Protein AF-A0A7J8KGV5-F1 (afdb_monomer)

Organism: Rousettus aegyptiacus (NCBI:txid9407)

Radius of gyration: 23.38 Å; Cα contacts (8 Å, |Δi|>4): 287; chains: 1; bounding box: 59×33×92 Å

pLDDT: mean 85.12, std 14.59, range [33.28, 97.75]

Secondary structure (DSSP, 8-state):
-HHHHHHHHHHHHH-PPPHHHHHH-GGGHHHHHHHHHHHHHHHHT-HHHHHHHHHHHHHHTT--TTTHHHHHHHHHHHHHHHHHHHHHHHHHH-HHHHHHHHHHHHHHHHHHHHHHHHTTTT-TTHHHHHHHHHHHHHHHHHHTTTTHHHHHHHHHS-HHHHHHHHHHHHHHHHHHHHHHHHHHHHHHHHHGGGHHHHHHHHHHHHHHHHHHTPPP-TT--HHHHHHHHHHHHTPPP----SGGGS-S-S-SS--

Solvent-accessible surface area (backbone atoms only — not comparable to full-atom values): 13389 Å² total; per-residue (Å²): 110,70,66,62,50,51,50,52,52,52,40,67,72,60,39,82,39,49,56,72,54,50,77,68,35,59,71,41,39,68,61,52,53,48,40,45,48,40,28,26,39,42,32,51,39,34,58,65,58,47,61,70,40,4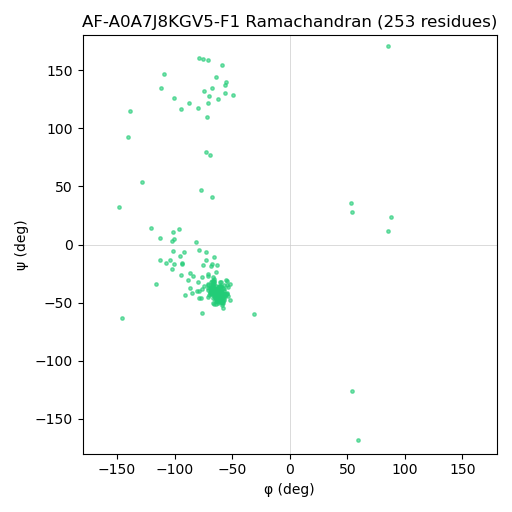5,54,58,51,35,40,73,38,70,41,52,79,86,49,30,62,58,52,53,50,50,51,51,49,49,40,52,54,41,36,59,50,24,65,60,46,40,76,72,65,19,55,44,56,30,34,41,51,9,26,48,37,31,22,53,22,26,54,51,29,24,54,26,53,68,39,35,94,81,34,91,64,25,29,60,52,34,53,52,22,53,51,45,24,45,49,15,33,35,48,9,40,61,61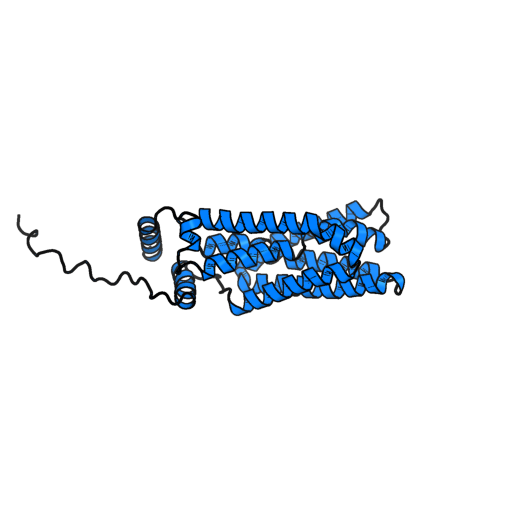,42,47,64,52,48,47,64,63,72,37,57,79,38,38,29,65,34,51,48,52,52,28,49,50,38,28,52,52,30,39,51,48,46,68,66,47,45,64,59,43,35,73,74,47,47,46,58,42,36,50,60,22,21,51,38,20,46,53,42,31,54,47,43,71,76,70,51,69,75,59,62,99,56,53,59,68,59,51,48,50,55,44,21,61,74,47,72,43,81,78,85,65,88,65,86,72,84,78,75,80,68,78,96,80,85,86,83,133

Sequence (255 aa):
MEEIRQEDEAEKAAGFISVVKLFQMRSLRWQLISVIILMGGQQLSGVNAIYYYADQIYVSAGVNTHDVQYVTVGTGAINVVVTFLAVFVVELLGRRLLILLGFSICFTACCVLTAALALQDSVSWMPYLSIACVISYVIGHALGPSPIPALFITEVFLQSSRSSAFMVGGSVHWLSNFTVGLVFPFIQVGLGPYSFIIFAVICLLTTIYTFLIVPETKAKTFMEINHIFARMNKVSEVHPEKEELTDFPPSALEQ

Foldseek 3Di:
DVLVVVLVVVPVVLAAQALVNCCVDLLCPLVLVLLLLLLLLLQQLCLVVLLVCQLVLLVLLVNPNVCSVVLSVVLVVLLVVLLVVLVVVCLVPFQLVLLLQLLVQSLVLLVLLLVLQVCSVPDNNSSVSNSVSSSSNSSSSSNHSPPRSLVSLVLADRPSCSVSSCVSSVVSNVVSNVCCVVCLVVLCVVPPSCSSVSSSVSSVVSSVCSVPRPDTRHPDHNVRSSVVSCVVSVHPDPDPPPPPPPPDDPPDPDD

InterPro domains:
  IPR003663 Sugar/inositol transporter [PR00171] (42-52)
  IPR003663 Sugar/inositol transporter [PR00171] (131-152)
  IPR003663 Sugar/inositol transporter [PR00171] (154-166)
  IPR005828 Major facilitator, sugar transporter-like [PF00083] (2-229)
  IPR005829 Sugar transporter, conserved site [PS00216] (86-102)
  IPR020846 Major facilitator superfamily domain [PS50850] (1-218)
  IPR036259 MFS transporter superfamily [G3DSA:1.20.1250.20] (1-235)
  IPR036259 MFS transporter superfamily [SSF103473] (8-226)
  IPR045263 Glucose transporter GLUT [PTHR23503] (1-243)

Mean predicted aligned error: 8.0 Å

Nearest PDB structures (foldseek):
  4ybq-assembly2_B  TM=9.705E-01  e=4.370E-21  Rattus norvegicus
  4ybq-assembly1_A  TM=9.682E-01  e=4.563E-21  Rattus norvegicus
  7spt-assembly1_A  TM=9.679E-01  e=1.267E-12  Homo sapiens
  8y66-assembly1_A  TM=9.109E-01  e=3.467E-13  Homo sapiens
  4zw9-assembly1_A  TM=9.660E-01  e=2.879E-12  Homo sapiens

Structure (mmCIF, N/CA/C/O backbone):
data_AF-A0A7J8KGV5-F1
#
_entry.id   AF-A0A7J8KGV5-F1
#
loop_
_atom_site.group_PDB
_atom_site.id
_atom_site.type_symbol
_atom_site.label_atom_id
_atom_site.label_alt_id
_atom_site.label_comp_id
_atom_site.label_asym_id
_atom_site.label_entity_id
_atom_site.label_seq_id
_atom_site.pdbx_PDB_ins_code
_atom_site.Cartn_x
_atom_site.Cartn_y
_atom_site.Cartn_z
_atom_site.occupancy
_atom_site.B_iso_or_equiv
_atom_site.auth_seq_id
_atom_site.auth_comp_id
_atom_site.auth_asym_id
_atom_site.auth_atom_id
_atom_site.pdbx_PDB_model_num
ATOM 1 N N . MET A 1 1 ? -6.862 10.071 33.121 1.00 64.62 1 MET A N 1
ATOM 2 C CA . MET A 1 1 ? -7.245 9.219 34.271 1.00 64.62 1 MET A CA 1
ATOM 3 C C . MET A 1 1 ? -8.627 8.628 34.053 1.00 64.62 1 MET A C 1
ATOM 5 O O . MET A 1 1 ? -8.712 7.414 34.016 1.00 64.62 1 MET A O 1
ATOM 9 N N . GLU A 1 2 ? -9.668 9.435 33.816 1.00 78.06 2 GLU A N 1
ATOM 10 C CA . GLU A 1 2 ? -11.025 8.902 33.592 1.00 78.06 2 GLU A CA 1
ATOM 11 C C . GLU A 1 2 ? -11.165 8.071 32.304 1.00 78.06 2 GLU A C 1
ATOM 13 O O . GLU A 1 2 ? -11.731 6.988 32.340 1.00 78.06 2 GLU A O 1
ATOM 18 N N . GLU A 1 3 ? -10.564 8.500 31.190 1.00 71.81 3 GLU A N 1
ATOM 19 C CA . GLU A 1 3 ? -10.604 7.737 29.927 1.00 71.81 3 GLU A CA 1
ATOM 20 C C . GLU A 1 3 ? -9.893 6.380 30.018 1.00 71.81 3 GLU A C 1
ATOM 22 O O . GLU A 1 3 ? -10.406 5.379 29.536 1.00 71.81 3 GLU A O 1
ATOM 27 N N . ILE A 1 4 ? -8.740 6.331 30.696 1.00 77.19 4 ILE A N 1
ATOM 28 C CA . ILE A 1 4 ? -7.989 5.086 30.931 1.00 77.19 4 ILE A CA 1
ATOM 29 C C . ILE A 1 4 ? -8.830 4.112 31.768 1.00 77.19 4 ILE A C 1
ATOM 31 O O . ILE A 1 4 ? -8.800 2.908 31.539 1.00 77.19 4 ILE A O 1
ATOM 35 N N . ARG A 1 5 ? -9.608 4.634 32.725 1.00 78.19 5 ARG A N 1
ATOM 36 C CA . ARG A 1 5 ? -10.521 3.837 33.550 1.00 78.19 5 ARG A CA 1
ATOM 37 C C . ARG A 1 5 ? -11.684 3.278 32.727 1.00 78.19 5 ARG A C 1
ATOM 39 O O . ARG A 1 5 ? -12.002 2.106 32.869 1.00 78.19 5 ARG A O 1
ATOM 46 N N . GLN A 1 6 ? -12.264 4.084 31.837 1.00 77.69 6 GLN A N 1
ATOM 47 C CA . GLN A 1 6 ? -13.330 3.644 30.930 1.00 77.69 6 GLN A CA 1
ATOM 48 C C . GLN A 1 6 ? -12.852 2.584 29.929 1.00 77.69 6 GLN A C 1
ATOM 50 O O . GLN A 1 6 ? -13.581 1.634 29.651 1.00 77.69 6 GLN A 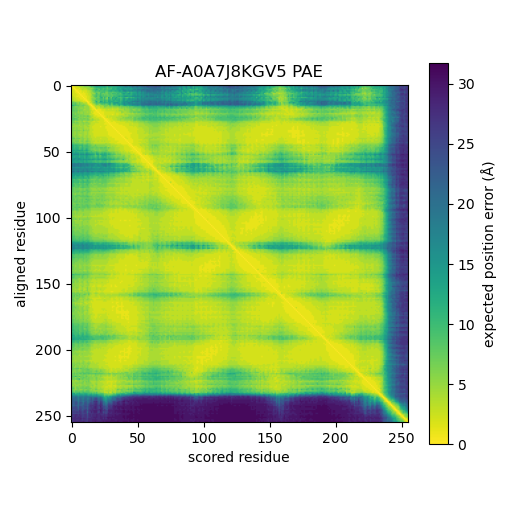O 1
ATOM 55 N N . GLU A 1 7 ? -11.632 2.718 29.401 1.00 74.06 7 GLU A N 1
ATOM 56 C CA . GLU A 1 7 ? -11.034 1.706 28.523 1.00 74.06 7 GLU A CA 1
ATOM 57 C C . GLU A 1 7 ? -10.801 0.386 29.275 1.00 74.06 7 GLU A C 1
ATOM 59 O O . GLU A 1 7 ? -11.209 -0.665 28.788 1.00 74.06 7 GLU A O 1
ATOM 64 N N . ASP A 1 8 ? -10.253 0.435 30.494 1.00 77.88 8 ASP A N 1
ATOM 65 C CA . ASP A 1 8 ? -10.056 -0.747 31.350 1.00 77.88 8 ASP A CA 1
ATOM 66 C C . ASP A 1 8 ? -11.389 -1.430 31.722 1.00 77.88 8 ASP A C 1
ATOM 68 O O . ASP A 1 8 ? -11.503 -2.657 31.680 1.00 77.88 8 ASP A O 1
ATOM 72 N N . GLU A 1 9 ? -12.437 -0.657 32.023 1.00 78.31 9 GLU A N 1
ATOM 73 C CA . GLU A 1 9 ? -13.789 -1.181 32.258 1.00 78.31 9 GLU A CA 1
ATOM 74 C C . GLU A 1 9 ? -14.367 -1.855 31.000 1.00 78.31 9 GLU A C 1
ATOM 76 O O . GLU A 1 9 ? -14.898 -2.968 31.082 1.00 78.31 9 GLU A O 1
ATOM 81 N N . ALA A 1 10 ? -14.207 -1.239 29.823 1.00 72.12 10 ALA A N 1
ATOM 82 C CA . ALA A 1 10 ? -14.640 -1.814 28.549 1.00 72.12 10 ALA A CA 1
ATOM 83 C C . ALA A 1 10 ? -13.862 -3.093 28.188 1.00 72.12 10 ALA A C 1
ATOM 85 O O . ALA A 1 10 ? -14.447 -4.052 27.673 1.00 72.12 10 ALA A O 1
ATOM 86 N N . GLU A 1 11 ? -12.559 -3.148 28.476 1.00 76.00 11 GLU A N 1
ATOM 87 C CA . GLU A 1 11 ? -11.734 -4.341 28.269 1.00 76.00 11 GLU A CA 1
ATOM 88 C C . GLU A 1 11 ? -12.136 -5.487 29.197 1.00 76.00 11 GLU A C 1
ATOM 90 O O . GLU A 1 11 ? -12.320 -6.620 28.731 1.00 76.00 11 GLU A O 1
ATOM 95 N N . LYS A 1 12 ? -12.342 -5.193 30.485 1.00 74.69 12 LYS A N 1
ATOM 96 C CA . LYS A 1 12 ? -12.815 -6.170 31.476 1.00 74.69 12 LYS A CA 1
ATOM 97 C C . LYS A 1 12 ? -14.193 -6.721 31.121 1.00 74.69 12 LYS A C 1
ATOM 99 O O . LYS A 1 12 ? -14.402 -7.927 31.235 1.00 74.69 12 LYS A O 1
ATOM 104 N N . ALA A 1 13 ? -15.103 -5.871 30.645 1.00 72.50 13 ALA A N 1
ATOM 105 C CA . ALA A 1 13 ? -16.436 -6.287 30.213 1.00 72.50 13 ALA A CA 1
ATOM 106 C C . ALA A 1 13 ? -16.409 -7.140 28.930 1.00 72.50 13 ALA A C 1
ATOM 108 O O . ALA A 1 13 ? -17.197 -8.077 28.784 1.00 72.50 13 ALA A O 1
ATOM 109 N N . ALA A 1 14 ? -15.508 -6.838 27.990 1.00 69.81 14 ALA A N 1
ATOM 110 C CA . ALA A 1 14 ? -15.429 -7.539 26.710 1.00 69.81 14 ALA A CA 1
ATOM 111 C C . ALA A 1 14 ? -14.813 -8.948 26.815 1.00 69.81 14 ALA A C 1
ATOM 113 O O . ALA A 1 14 ? -15.230 -9.853 26.078 1.00 69.81 14 ALA A O 1
ATOM 114 N N . GLY A 1 15 ? -13.825 -9.135 27.703 1.00 73.62 15 GLY A N 1
ATOM 115 C CA . GLY A 1 15 ? -13.029 -10.366 27.787 1.00 73.62 15 GLY A CA 1
ATOM 116 C C . GLY A 1 15 ? -12.279 -10.677 26.481 1.00 73.62 15 GLY A C 1
ATOM 117 O O . GLY A 1 15 ? -12.207 -9.849 25.581 1.00 73.62 15 GLY A O 1
ATOM 118 N N . PHE A 1 16 ? -11.707 -11.876 26.327 1.00 78.19 16 PHE A N 1
ATOM 119 C CA . PHE A 1 16 ? -11.059 -12.253 25.061 1.00 78.19 16 PHE A CA 1
ATOM 120 C C . PHE A 1 16 ? -12.104 -12.490 23.956 1.00 78.19 16 PHE A C 1
ATOM 122 O O . PHE A 1 16 ? -12.977 -13.355 24.081 1.00 78.19 16 PHE A O 1
ATOM 129 N N . ILE A 1 17 ? -12.011 -11.749 22.849 1.00 83.44 17 ILE A N 1
ATOM 130 C CA . ILE A 1 17 ? -12.918 -11.892 21.703 1.00 83.44 17 ILE A CA 1
ATOM 131 C C . ILE A 1 17 ? -12.277 -12.829 20.680 1.00 83.44 17 ILE A C 1
ATOM 133 O O . ILE A 1 17 ? -11.244 -12.509 20.100 1.00 83.44 17 ILE A O 1
ATOM 137 N N . SER A 1 18 ? -12.908 -13.976 20.417 1.00 88.12 18 SER A N 1
ATOM 138 C CA . SER A 1 18 ? -12.465 -14.917 19.379 1.00 88.12 18 SER A CA 1
ATOM 139 C C . SER A 1 18 ? -12.700 -14.372 17.966 1.00 88.12 18 SER A C 1
ATOM 141 O O . SER A 1 18 ? -13.568 -13.528 17.748 1.00 88.12 18 SER A O 1
ATOM 143 N N . VAL A 1 19 ? -11.981 -14.898 16.968 1.00 88.75 19 VAL A N 1
ATOM 144 C CA . VAL A 1 19 ? -12.153 -14.471 15.566 1.00 88.75 19 VAL A CA 1
ATOM 145 C C . VAL A 1 19 ? -13.569 -14.697 15.050 1.00 88.75 19 VAL A C 1
ATOM 147 O O . VAL A 1 19 ? -14.122 -13.817 14.400 1.00 88.75 19 VAL A O 1
ATOM 150 N N . VAL A 1 20 ? -14.207 -15.821 15.384 1.00 88.31 20 VAL A N 1
ATOM 151 C CA . VAL A 1 20 ? -15.600 -16.071 14.973 1.00 88.31 20 VAL A CA 1
ATOM 152 C C . VAL A 1 20 ? -16.533 -15.007 15.554 1.00 88.31 20 VAL A C 1
ATOM 154 O O . VAL A 1 20 ? -17.363 -14.453 14.834 1.00 88.31 20 VAL A O 1
ATOM 157 N N . LYS A 1 21 ? -16.350 -14.659 16.833 1.00 86.94 21 LYS A N 1
ATOM 158 C CA . LYS A 1 21 ? -17.125 -13.604 17.494 1.00 86.94 21 LYS A CA 1
ATOM 159 C C . LYS A 1 21 ? -16.852 -12.234 16.862 1.00 86.94 21 LYS A C 1
ATOM 161 O O . LYS A 1 21 ? -17.791 -11.468 16.667 1.00 86.94 21 LYS A O 1
ATOM 166 N N . LEU A 1 22 ? -15.611 -11.962 16.453 1.00 88.25 22 LEU A N 1
ATOM 167 C CA . LEU A 1 22 ? -15.225 -10.729 15.759 1.00 88.25 22 LEU A CA 1
ATOM 168 C C . LEU A 1 22 ? -16.024 -10.517 14.462 1.00 88.25 22 LEU A C 1
ATOM 170 O O . LEU A 1 22 ? -16.506 -9.415 14.217 1.00 88.25 22 LEU A O 1
ATOM 174 N N . PHE A 1 23 ? -16.230 -11.575 13.670 1.00 87.56 23 PHE A N 1
ATOM 175 C CA . PHE A 1 23 ? -17.057 -11.517 12.454 1.00 87.56 23 PHE A CA 1
ATOM 176 C C . PHE A 1 23 ? -18.562 -11.374 12.739 1.00 87.56 23 PHE A C 1
ATOM 178 O O . PHE A 1 23 ? -19.301 -10.863 11.896 1.00 87.56 23 PHE A O 1
ATOM 185 N N . GLN A 1 24 ? -19.034 -11.818 13.906 1.00 86.69 24 GLN A N 1
ATOM 186 C CA . GLN A 1 24 ? -20.447 -11.741 14.300 1.00 86.69 24 GLN A CA 1
ATOM 187 C C . GLN A 1 24 ? -20.825 -10.381 14.908 1.00 86.69 24 GLN A C 1
ATOM 189 O O . GLN A 1 24 ? -21.983 -9.962 14.826 1.00 86.69 24 GLN A O 1
ATOM 194 N N . MET A 1 25 ? -19.867 -9.673 15.509 1.00 85.06 25 MET A N 1
ATOM 195 C CA . MET A 1 25 ? -20.106 -8.394 16.174 1.00 85.06 25 MET A CA 1
ATOM 196 C C . MET A 1 25 ? -20.378 -7.273 15.167 1.00 85.06 25 MET A C 1
ATOM 198 O O . MET A 1 25 ? -19.478 -6.773 14.493 1.00 85.06 25 MET A O 1
ATOM 202 N N . ARG A 1 26 ? -21.631 -6.801 15.121 1.00 84.44 26 ARG A N 1
ATOM 203 C CA . ARG A 1 26 ? -22.017 -5.652 14.283 1.00 84.44 26 ARG A CA 1
ATOM 204 C C . ARG A 1 26 ? -21.261 -4.373 14.645 1.00 84.44 26 ARG A C 1
ATOM 206 O O . ARG A 1 26 ? -20.976 -3.595 13.748 1.00 84.44 26 ARG A O 1
ATOM 213 N N . SER A 1 27 ? -20.906 -4.179 15.916 1.00 83.38 27 SER A N 1
ATOM 214 C CA . SER A 1 27 ? -20.170 -3.002 16.401 1.00 83.38 27 SER A CA 1
ATOM 215 C C . SER A 1 27 ? -18.723 -2.913 15.909 1.00 83.38 27 SER A C 1
ATOM 217 O O . SER A 1 27 ? -18.149 -1.829 15.961 1.00 83.38 27 SER A O 1
ATOM 219 N N . LEU A 1 28 ? -18.142 -4.021 15.429 1.00 87.50 28 LEU A N 1
ATOM 220 C CA . LEU A 1 28 ? -16.760 -4.099 14.935 1.00 87.50 28 LEU A CA 1
ATOM 221 C C . LEU A 1 28 ? -16.683 -4.347 13.421 1.00 87.50 28 LEU A C 1
ATOM 223 O O . LEU A 1 28 ? -15.603 -4.566 12.868 1.00 87.50 28 LEU A O 1
ATOM 227 N N . ARG A 1 29 ? -17.827 -4.337 12.729 1.00 90.50 29 ARG A N 1
ATOM 228 C CA . ARG A 1 29 ? -17.920 -4.785 11.338 1.00 90.50 29 ARG A CA 1
ATOM 229 C C . ARG A 1 29 ? -17.154 -3.870 10.387 1.00 90.50 29 ARG A C 1
ATOM 231 O O . ARG A 1 29 ? -16.352 -4.363 9.598 1.00 90.50 29 ARG A O 1
ATOM 238 N N . TRP A 1 30 ? -17.372 -2.556 10.454 1.00 92.75 30 TRP A N 1
ATOM 239 C CA . TRP A 1 30 ? -16.645 -1.603 9.606 1.00 92.75 30 TRP A CA 1
ATOM 240 C C . TRP A 1 30 ? -15.147 -1.535 9.921 1.00 92.75 30 TRP A C 1
ATOM 242 O O . TRP A 1 30 ? -14.343 -1.367 9.001 1.00 92.75 30 TRP A O 1
ATOM 252 N N . GLN A 1 31 ? -14.761 -1.736 11.182 1.00 93.81 31 GLN A N 1
ATOM 253 C CA . GLN A 1 31 ? -13.366 -1.851 11.600 1.00 93.81 31 GLN A CA 1
ATOM 254 C C . GLN A 1 31 ? -12.710 -3.063 10.929 1.00 93.81 31 GLN A C 1
ATOM 256 O O . GLN A 1 31 ? -11.674 -2.935 10.276 1.00 93.81 31 GLN A O 1
ATOM 261 N N . LEU A 1 32 ? -13.355 -4.230 11.019 1.00 94.19 32 LEU A N 1
ATOM 262 C CA . LEU A 1 32 ? -12.850 -5.479 10.453 1.00 94.19 32 LEU A CA 1
ATOM 263 C C . LEU A 1 32 ? -12.761 -5.428 8.924 1.00 94.19 32 LEU A C 1
ATOM 265 O O . LEU A 1 32 ? -11.740 -5.812 8.358 1.00 94.19 32 LEU A O 1
ATOM 269 N N . ILE A 1 33 ? -13.795 -4.911 8.253 1.00 95.50 33 ILE A N 1
ATOM 270 C CA . ILE A 1 33 ? -13.795 -4.734 6.791 1.00 95.50 33 ILE A CA 1
ATOM 271 C C . ILE A 1 33 ? -12.646 -3.810 6.367 1.00 95.50 33 ILE A C 1
ATOM 273 O O . ILE A 1 33 ? -11.940 -4.114 5.406 1.00 95.50 33 ILE A O 1
ATOM 277 N N . SER A 1 34 ? -12.409 -2.725 7.110 1.00 95.75 34 SER A N 1
ATOM 278 C CA . SER A 1 34 ? -11.308 -1.801 6.819 1.00 95.75 34 SER A CA 1
ATOM 279 C C . SER A 1 34 ? -9.945 -2.470 6.963 1.00 95.75 34 SER A C 1
ATOM 281 O O . SER A 1 34 ? -9.102 -2.295 6.090 1.00 95.75 34 SER A O 1
ATOM 283 N N . VAL A 1 35 ? -9.738 -3.299 7.991 1.00 95.75 35 VAL A N 1
ATOM 284 C CA . VAL A 1 35 ? -8.496 -4.078 8.138 1.00 95.75 35 VAL A CA 1
ATOM 285 C C . VAL A 1 35 ? -8.290 -5.033 6.968 1.00 95.75 35 VAL A C 1
ATOM 287 O O . VAL A 1 35 ? -7.195 -5.077 6.413 1.00 95.75 35 VAL A O 1
ATOM 290 N N . ILE A 1 36 ? -9.331 -5.766 6.564 1.00 96.75 36 ILE A N 1
ATOM 291 C CA . ILE A 1 36 ? -9.256 -6.706 5.438 1.00 96.75 36 ILE A CA 1
ATOM 292 C C . ILE A 1 36 ? -8.876 -5.966 4.150 1.00 96.75 36 ILE A C 1
ATOM 294 O O . ILE A 1 36 ? -7.982 -6.405 3.430 1.00 96.75 36 ILE A O 1
ATOM 298 N N . ILE A 1 37 ? -9.513 -4.827 3.869 1.00 97.00 37 ILE A N 1
ATOM 299 C CA . ILE A 1 37 ? -9.261 -4.062 2.642 1.00 97.00 37 ILE A CA 1
ATOM 300 C C . ILE A 1 37 ? -7.886 -3.393 2.662 1.00 97.00 37 ILE A C 1
ATOM 302 O O . ILE A 1 37 ? -7.214 -3.389 1.634 1.00 97.00 37 ILE A O 1
ATOM 306 N N . LEU A 1 38 ? -7.439 -2.858 3.801 1.00 96.75 38 LEU A N 1
ATOM 307 C CA . LEU A 1 38 ? -6.123 -2.224 3.906 1.00 96.75 38 LEU A CA 1
ATOM 308 C C . LEU A 1 38 ? -4.985 -3.253 3.836 1.00 96.75 38 LEU A C 1
ATOM 310 O O . LEU A 1 38 ? -4.045 -3.051 3.072 1.00 96.75 38 LEU A O 1
ATOM 314 N N . MET A 1 39 ? -5.087 -4.375 4.558 1.00 96.75 39 MET A N 1
ATOM 315 C CA . MET A 1 39 ? -4.087 -5.456 4.512 1.00 96.75 39 MET A CA 1
ATOM 316 C C . MET A 1 39 ? -4.065 -6.164 3.155 1.00 96.75 39 MET A C 1
ATOM 318 O O . MET A 1 39 ? -2.996 -6.468 2.627 1.00 96.75 39 MET A O 1
ATOM 322 N N . GLY A 1 40 ? -5.242 -6.403 2.571 1.00 96.38 40 GLY A N 1
ATOM 323 C CA . GLY A 1 40 ? -5.363 -6.947 1.223 1.00 96.38 40 GLY A CA 1
ATOM 324 C C . GLY A 1 40 ? -4.796 -5.978 0.191 1.00 96.38 40 GLY A C 1
ATOM 325 O O . GLY A 1 40 ? -3.922 -6.355 -0.580 1.00 96.38 40 GLY A O 1
ATOM 326 N N . GLY A 1 41 ? -5.215 -4.711 0.220 1.00 95.62 41 GLY A N 1
ATOM 327 C CA . GLY A 1 41 ? -4.743 -3.664 -0.688 1.00 95.62 41 GLY A CA 1
ATOM 328 C C . GLY A 1 41 ? -3.235 -3.421 -0.609 1.00 95.62 41 GLY A C 1
ATOM 329 O O . GLY A 1 41 ? -2.608 -3.208 -1.640 1.00 95.62 41 GLY A O 1
ATOM 330 N N . GLN A 1 42 ? -2.630 -3.528 0.580 1.00 95.75 42 GLN A N 1
ATOM 331 C CA . GLN A 1 42 ? -1.176 -3.442 0.761 1.00 95.75 42 GLN A CA 1
ATOM 332 C C . GLN A 1 42 ? -0.416 -4.489 -0.067 1.00 95.75 42 GLN A C 1
ATOM 334 O O . GLN A 1 42 ? 0.643 -4.174 -0.611 1.00 95.75 42 GLN A O 1
ATOM 339 N N . GLN A 1 43 ? -0.915 -5.727 -0.120 1.00 95.06 43 GLN A N 1
ATOM 340 C CA . GLN A 1 43 ? -0.247 -6.844 -0.796 1.00 95.06 43 GLN A CA 1
ATOM 341 C C . GLN A 1 43 ? -0.681 -6.977 -2.257 1.00 95.06 43 GLN A C 1
ATOM 343 O O . GLN A 1 43 ? 0.155 -7.133 -3.146 1.00 95.06 43 GLN A O 1
ATOM 348 N N . LEU A 1 44 ? -1.982 -6.845 -2.519 1.00 94.75 44 LEU A N 1
ATOM 349 C CA . LEU A 1 44 ? -2.571 -6.897 -3.856 1.00 94.75 44 LEU A CA 1
ATOM 350 C C . LEU A 1 44 ? -2.168 -5.704 -4.735 1.00 94.75 44 LEU A C 1
ATOM 352 O O . LEU A 1 44 ? -2.307 -5.797 -5.951 1.00 94.75 44 LEU A O 1
ATOM 356 N N . SER A 1 45 ? -1.642 -4.613 -4.164 1.00 94.00 45 SER A N 1
ATOM 357 C CA . SER A 1 45 ? -1.007 -3.542 -4.946 1.00 94.00 45 SER A CA 1
ATOM 358 C C . SER A 1 45 ? 0.275 -3.987 -5.651 1.00 94.00 45 SER A C 1
ATOM 360 O O . SER A 1 45 ? 0.765 -3.273 -6.517 1.00 94.00 45 SER A O 1
ATOM 362 N N . GLY A 1 46 ? 0.809 -5.171 -5.334 1.00 90.19 46 GLY A N 1
ATOM 363 C CA . GLY A 1 46 ? 1.901 -5.767 -6.096 1.00 90.19 46 GLY A CA 1
ATOM 364 C C . GLY A 1 46 ? 3.292 -5.343 -5.642 1.00 90.19 46 GLY A C 1
ATOM 365 O O . GLY A 1 46 ? 4.235 -5.453 -6.419 1.00 90.19 46 GLY A O 1
ATOM 366 N N . VAL A 1 47 ? 3.457 -4.903 -4.389 1.00 90.25 47 VAL A N 1
ATOM 367 C CA . VAL A 1 47 ? 4.774 -4.512 -3.850 1.00 90.25 47 VAL A CA 1
ATOM 368 C C . VAL A 1 47 ? 5.831 -5.610 -4.023 1.00 90.25 47 VAL A C 1
ATOM 370 O O . VAL A 1 47 ? 6.921 -5.339 -4.517 1.00 90.25 47 VAL A O 1
ATOM 373 N N . ASN A 1 48 ? 5.489 -6.868 -3.731 1.00 86.25 48 ASN A N 1
ATOM 374 C CA . ASN A 1 48 ? 6.423 -7.987 -3.893 1.00 86.25 48 ASN A CA 1
ATOM 375 C C . ASN A 1 48 ? 6.677 -8.313 -5.368 1.00 86.25 48 ASN A C 1
ATOM 377 O O . ASN A 1 48 ? 7.810 -8.586 -5.748 1.00 86.25 48 ASN A O 1
ATOM 381 N N . ALA A 1 49 ? 5.647 -8.214 -6.212 1.00 85.50 49 ALA A N 1
ATOM 382 C CA . ALA A 1 49 ? 5.787 -8.397 -7.653 1.00 85.50 49 ALA A CA 1
ATOM 383 C C . ALA A 1 49 ? 6.733 -7.358 -8.270 1.00 85.50 49 ALA A C 1
ATOM 385 O O . ALA A 1 49 ? 7.565 -7.712 -9.101 1.00 85.50 49 ALA A O 1
ATOM 386 N N . ILE A 1 50 ? 6.665 -6.101 -7.822 1.00 86.44 50 ILE A N 1
ATOM 387 C CA . ILE A 1 50 ? 7.580 -5.042 -8.256 1.00 86.44 50 ILE A CA 1
ATOM 388 C C . ILE A 1 50 ? 9.014 -5.346 -7.833 1.00 86.44 50 ILE A C 1
ATOM 390 O O . ILE A 1 50 ? 9.904 -5.192 -8.659 1.00 86.44 50 ILE A O 1
ATOM 394 N N . TYR A 1 51 ? 9.257 -5.843 -6.616 1.00 83.00 51 TYR A N 1
ATOM 395 C CA . TYR A 1 51 ? 10.605 -6.269 -6.220 1.00 83.00 51 TYR A CA 1
ATOM 396 C C . TYR A 1 51 ? 11.127 -7.439 -7.059 1.00 83.00 51 TYR A C 1
ATOM 398 O O . TYR A 1 51 ? 12.287 -7.419 -7.458 1.00 83.00 51 TYR A O 1
ATOM 406 N N . TYR A 1 52 ? 10.281 -8.420 -7.388 1.00 76.56 52 TYR A N 1
ATOM 407 C CA . TYR A 1 52 ? 10.671 -9.525 -8.271 1.00 76.56 52 TYR A CA 1
ATOM 408 C C . TYR A 1 52 ? 10.974 -9.065 -9.702 1.00 76.56 52 TYR A C 1
ATOM 410 O O . TYR A 1 52 ? 11.803 -9.667 -10.381 1.00 76.56 52 TYR A O 1
ATOM 418 N N . TYR A 1 53 ? 10.315 -7.995 -10.155 1.00 76.19 53 TYR A N 1
ATOM 419 C CA . TYR A 1 53 ? 10.483 -7.447 -11.501 1.00 76.19 53 TYR A CA 1
ATOM 420 C C . TYR A 1 53 ? 11.507 -6.338 -11.609 1.00 76.19 53 TYR A C 1
ATOM 422 O O . TYR A 1 53 ? 11.935 -6.044 -12.722 1.00 76.19 53 TYR A O 1
ATOM 430 N N . ALA A 1 54 ? 11.909 -5.740 -10.491 1.00 81.12 54 ALA A N 1
ATOM 431 C CA . ALA A 1 54 ? 12.864 -4.647 -10.465 1.00 81.12 54 ALA A CA 1
ATOM 432 C C . ALA A 1 54 ? 14.129 -5.034 -11.239 1.00 81.12 54 ALA A C 1
ATOM 434 O O . ALA A 1 54 ? 14.510 -4.320 -12.159 1.00 81.12 54 ALA A O 1
ATOM 435 N N . ASP A 1 55 ? 14.675 -6.226 -10.982 1.00 81.94 55 ASP A N 1
ATOM 436 C CA . ASP A 1 55 ? 15.860 -6.732 -11.676 1.00 81.94 55 ASP A CA 1
ATOM 437 C C . ASP A 1 55 ? 15.656 -6.822 -13.198 1.00 81.94 55 ASP A C 1
ATOM 439 O O . ASP A 1 55 ? 16.485 -6.332 -13.965 1.00 81.94 55 ASP A O 1
ATOM 443 N N . GLN A 1 56 ? 14.534 -7.388 -13.661 1.00 78.31 56 GLN A N 1
ATOM 444 C CA . GLN A 1 56 ? 14.238 -7.494 -15.096 1.00 78.31 56 GLN A CA 1
ATOM 445 C C . GLN A 1 56 ? 14.031 -6.121 -15.745 1.00 78.31 56 GLN A C 1
ATOM 447 O O . GLN A 1 56 ? 14.487 -5.894 -16.868 1.00 78.31 56 GLN A O 1
ATOM 452 N N . ILE A 1 57 ? 13.369 -5.201 -15.041 1.00 78.06 57 ILE A N 1
ATOM 453 C CA . ILE A 1 57 ? 13.165 -3.821 -15.487 1.00 78.06 57 ILE A CA 1
ATOM 454 C C . ILE A 1 57 ? 14.515 -3.101 -15.572 1.00 78.06 57 ILE A C 1
ATOM 456 O O . ILE A 1 57 ? 14.760 -2.410 -16.556 1.00 78.06 57 ILE A O 1
ATOM 460 N N . TYR A 1 58 ? 15.418 -3.298 -14.607 1.00 82.75 58 TYR A N 1
ATOM 461 C CA . TYR A 1 58 ? 16.758 -2.708 -14.616 1.00 82.75 58 TYR A CA 1
ATOM 462 C C . TYR A 1 58 ? 17.614 -3.233 -15.772 1.00 82.75 58 TYR A C 1
ATOM 464 O O . TYR A 1 58 ? 18.203 -2.424 -16.489 1.00 82.75 58 TYR A O 1
ATOM 472 N N . VAL A 1 59 ? 17.627 -4.549 -16.021 1.00 81.69 59 VAL A N 1
ATOM 473 C CA . VAL A 1 59 ? 18.320 -5.123 -17.194 1.00 81.69 59 VAL A CA 1
ATOM 474 C C . VAL A 1 59 ? 17.761 -4.540 -18.488 1.00 81.69 59 VAL A C 1
ATOM 476 O O . VAL A 1 59 ? 18.510 -4.075 -19.345 1.00 81.69 59 VAL A O 1
ATOM 479 N N . SER A 1 60 ? 16.434 -4.528 -18.614 1.00 69.50 60 SER A N 1
ATOM 480 C CA . SER A 1 60 ? 15.749 -3.993 -19.795 1.00 69.50 60 SER A CA 1
ATOM 481 C C . SER A 1 60 ? 15.987 -2.494 -19.976 1.00 69.50 60 SER A C 1
ATOM 483 O O . SER A 1 60 ? 15.916 -1.978 -21.088 1.00 69.50 60 SER A O 1
ATOM 485 N N . ALA A 1 61 ? 16.319 -1.802 -18.886 1.00 67.50 61 ALA A N 1
ATOM 486 C CA . ALA A 1 61 ? 16.665 -0.399 -18.890 1.00 67.50 61 ALA A CA 1
ATOM 487 C C . ALA A 1 61 ? 18.128 -0.104 -19.290 1.00 67.50 61 ALA A C 1
ATOM 489 O O . ALA A 1 61 ? 18.548 1.054 -19.294 1.00 67.50 61 ALA A O 1
ATOM 490 N N . GLY A 1 62 ? 18.911 -1.130 -19.631 1.00 69.94 62 GLY A N 1
ATOM 491 C CA . GLY A 1 62 ? 20.315 -0.984 -20.018 1.00 69.94 62 GLY A CA 1
ATOM 492 C C . GLY A 1 62 ? 21.288 -0.967 -18.838 1.00 69.94 62 GLY A C 1
ATOM 493 O O . GLY A 1 62 ? 22.463 -0.655 -19.031 1.00 69.94 62 GLY A O 1
ATOM 494 N N . VAL A 1 63 ? 20.836 -1.311 -17.625 1.00 77.94 63 VAL A N 1
ATOM 495 C CA . VAL A 1 63 ? 21.751 -1.609 -16.516 1.00 77.94 63 VAL A CA 1
ATOM 496 C C . VAL A 1 63 ? 22.438 -2.937 -16.827 1.00 77.94 63 VAL A C 1
ATOM 498 O O . VAL A 1 63 ? 21.771 -3.935 -17.107 1.00 77.94 63 VAL A O 1
ATOM 501 N N . ASN A 1 64 ? 23.772 -2.964 -16.779 1.00 81.94 64 ASN A N 1
ATOM 502 C CA . ASN A 1 64 ? 24.518 -4.206 -16.969 1.00 81.94 64 ASN A CA 1
ATOM 503 C C . ASN A 1 64 ? 24.022 -5.258 -15.974 1.00 81.94 64 ASN A C 1
ATOM 505 O O . ASN A 1 64 ? 23.833 -4.954 -14.801 1.00 81.94 64 ASN A O 1
ATOM 509 N N . THR A 1 65 ? 23.883 -6.512 -16.397 1.00 82.31 65 THR A N 1
ATOM 510 C CA . THR A 1 65 ? 23.415 -7.612 -15.532 1.00 82.31 65 THR A CA 1
ATOM 511 C C . THR A 1 65 ? 24.246 -7.784 -14.259 1.00 82.31 65 THR A C 1
ATOM 513 O O . THR A 1 65 ? 23.704 -8.165 -13.226 1.00 82.31 65 THR A O 1
ATOM 516 N N . HIS A 1 66 ? 25.541 -7.458 -14.309 1.00 82.44 66 HIS A N 1
ATOM 517 C CA . HIS A 1 66 ? 26.423 -7.444 -13.141 1.00 82.44 66 HIS A CA 1
ATOM 518 C C . HIS A 1 66 ? 26.123 -6.281 -12.172 1.00 82.44 66 HIS A C 1
ATOM 520 O O . HIS A 1 66 ? 26.346 -6.403 -10.971 1.00 82.44 66 HIS A O 1
ATOM 526 N N . ASP A 1 67 ? 25.578 -5.171 -12.676 1.00 82.81 67 ASP A N 1
ATOM 527 C CA . ASP A 1 67 ? 25.326 -3.952 -11.904 1.00 82.81 67 ASP A CA 1
ATOM 528 C C . ASP A 1 67 ? 23.904 -3.881 -11.317 1.00 82.81 67 ASP A C 1
ATOM 530 O O . ASP A 1 67 ? 23.648 -3.117 -10.384 1.00 82.81 67 ASP A O 1
ATOM 534 N N . VAL A 1 68 ? 22.977 -4.704 -11.818 1.00 85.00 68 VAL A N 1
ATOM 535 C CA . VAL A 1 68 ? 21.564 -4.737 -11.393 1.00 85.00 68 VAL A CA 1
ATOM 536 C C . VAL A 1 68 ? 21.415 -4.937 -9.890 1.00 85.00 68 VAL A C 1
ATOM 538 O O . VAL A 1 68 ? 20.639 -4.229 -9.253 1.00 85.00 68 VAL A O 1
ATOM 541 N N . GLN A 1 69 ? 22.212 -5.831 -9.301 1.00 85.00 69 GLN A N 1
ATOM 542 C CA . GLN A 1 69 ? 22.170 -6.085 -7.861 1.00 85.00 69 GLN A CA 1
ATOM 543 C C . GLN A 1 69 ? 22.489 -4.821 -7.050 1.00 85.00 69 GLN A C 1
ATOM 545 O O . GLN A 1 69 ? 21.856 -4.583 -6.022 1.00 85.00 69 GLN A O 1
ATOM 550 N N . TYR A 1 70 ? 23.406 -3.966 -7.520 1.00 86.12 70 TYR A N 1
ATOM 551 C CA . TYR A 1 70 ? 23.718 -2.700 -6.849 1.00 86.12 70 TYR A CA 1
ATOM 552 C C . TYR A 1 70 ? 22.561 -1.698 -6.943 1.00 86.12 70 TYR A C 1
ATOM 554 O O . TYR A 1 70 ? 22.281 -1.001 -5.966 1.00 86.12 70 TYR A O 1
ATOM 562 N N . VAL A 1 71 ? 21.852 -1.645 -8.075 1.00 83.56 71 VAL A N 1
ATOM 563 C CA . VAL A 1 71 ? 20.664 -0.783 -8.242 1.00 83.56 71 VAL A CA 1
ATOM 564 C C . VAL A 1 71 ? 19.510 -1.258 -7.356 1.00 83.56 71 VAL A C 1
ATOM 566 O O . VAL A 1 71 ? 18.850 -0.445 -6.701 1.00 83.56 71 VAL A O 1
ATOM 569 N N . THR A 1 72 ? 19.307 -2.571 -7.258 1.00 85.75 72 THR A N 1
ATOM 570 C CA . THR A 1 72 ? 18.310 -3.176 -6.366 1.00 85.75 72 THR A CA 1
ATOM 571 C C . THR A 1 72 ? 18.636 -2.898 -4.899 1.00 85.75 72 THR A C 1
ATOM 573 O O . THR A 1 72 ? 17.756 -2.476 -4.144 1.00 85.75 72 THR A O 1
ATOM 576 N N . VAL A 1 73 ? 19.909 -3.009 -4.500 1.00 88.19 73 VAL A N 1
ATOM 577 C CA . VAL A 1 73 ? 20.374 -2.595 -3.162 1.00 88.19 73 VAL A CA 1
ATOM 578 C C . VAL A 1 73 ? 20.122 -1.103 -2.925 1.00 88.19 73 VAL A C 1
ATOM 580 O O . VAL A 1 73 ? 19.626 -0.735 -1.860 1.00 88.19 73 VAL A O 1
ATOM 583 N N . GLY A 1 74 ? 20.389 -0.243 -3.911 1.00 88.12 74 GLY A N 1
ATOM 584 C CA . GLY A 1 74 ? 20.099 1.192 -3.829 1.00 88.12 74 GLY A CA 1
ATOM 585 C C . GLY A 1 74 ? 18.611 1.486 -3.613 1.00 88.12 74 GLY A C 1
ATOM 586 O O . GLY A 1 74 ? 18.253 2.294 -2.757 1.00 88.12 74 GLY A O 1
ATOM 587 N N . THR A 1 75 ? 17.732 0.770 -4.312 1.00 87.00 75 THR A N 1
ATOM 588 C CA . THR A 1 75 ? 16.274 0.879 -4.130 1.00 87.00 75 THR A CA 1
ATOM 589 C C . THR A 1 75 ? 15.842 0.412 -2.738 1.00 87.00 75 THR A C 1
ATOM 591 O O . THR A 1 75 ? 15.002 1.051 -2.099 1.00 87.00 75 THR A O 1
ATOM 594 N N . GLY A 1 76 ? 16.468 -0.644 -2.213 1.00 88.94 76 GLY A N 1
ATOM 595 C CA . GLY A 1 76 ? 16.300 -1.070 -0.823 1.00 88.94 76 GLY A CA 1
ATOM 596 C C . GLY A 1 76 ? 16.761 -0.014 0.190 1.00 88.94 76 GLY A C 1
ATOM 597 O O . GLY A 1 76 ? 16.062 0.244 1.169 1.00 88.94 76 GLY A O 1
ATOM 598 N N . ALA A 1 77 ? 17.889 0.656 -0.060 1.00 92.06 77 ALA A N 1
ATOM 599 C CA . ALA A 1 77 ? 18.374 1.742 0.791 1.00 92.06 77 ALA A CA 1
ATOM 600 C C . ALA A 1 77 ? 17.398 2.932 0.811 1.00 92.06 77 ALA A C 1
ATOM 602 O O . ALA A 1 77 ? 17.100 3.460 1.884 1.00 92.06 77 ALA A O 1
ATOM 603 N N . ILE A 1 78 ? 16.835 3.304 -0.345 1.00 91.50 78 ILE A N 1
ATOM 604 C CA . ILE A 1 78 ? 15.780 4.326 -0.435 1.00 91.50 78 ILE A CA 1
ATOM 605 C C . ILE A 1 78 ? 14.565 3.907 0.395 1.00 91.50 78 ILE A C 1
ATOM 607 O O . ILE A 1 78 ? 14.062 4.713 1.175 1.00 91.50 78 ILE A O 1
ATOM 611 N N . ASN A 1 79 ? 14.128 2.649 0.290 1.00 92.25 79 ASN A N 1
ATOM 612 C CA . ASN A 1 79 ? 13.017 2.134 1.090 1.00 92.25 79 ASN A CA 1
ATOM 613 C C . ASN A 1 79 ? 13.267 2.299 2.599 1.00 92.25 79 ASN A C 1
ATOM 615 O O . ASN A 1 79 ? 12.386 2.768 3.318 1.00 92.25 79 ASN A O 1
ATOM 619 N N . VAL A 1 80 ? 14.473 1.977 3.081 1.00 92.81 80 VAL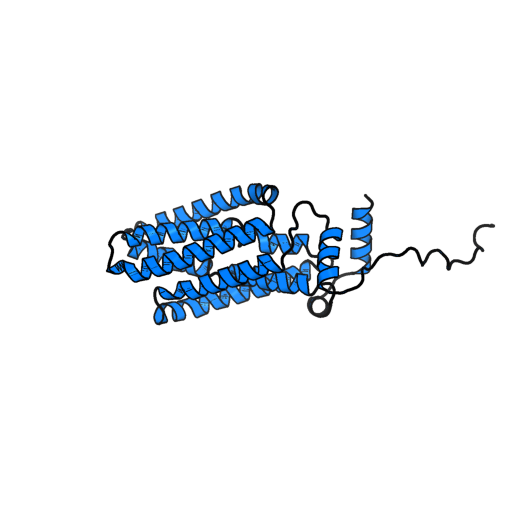 A N 1
ATOM 620 C CA . VAL A 1 80 ? 14.842 2.143 4.498 1.00 92.81 80 VAL A CA 1
ATOM 621 C C . VAL A 1 80 ? 14.800 3.614 4.916 1.00 92.81 80 VAL A C 1
ATOM 623 O O . VAL A 1 80 ? 14.177 3.943 5.927 1.00 92.81 80 VAL A O 1
ATOM 626 N N . VAL A 1 81 ? 15.414 4.506 4.133 1.00 94.38 81 VAL A N 1
ATOM 627 C CA . VAL A 1 81 ? 15.441 5.948 4.431 1.00 94.38 81 VAL A CA 1
ATOM 628 C C . VAL A 1 81 ? 14.027 6.525 4.459 1.00 94.38 81 VAL A C 1
ATOM 630 O O . VAL A 1 81 ? 13.665 7.226 5.402 1.00 94.38 81 VAL A O 1
ATOM 633 N N . VAL A 1 82 ? 13.201 6.201 3.465 1.00 93.06 82 VAL A N 1
ATOM 634 C CA . VAL A 1 82 ? 11.816 6.683 3.394 1.00 93.06 82 VAL A CA 1
ATOM 635 C C . VAL A 1 82 ? 10.981 6.124 4.532 1.00 93.06 82 VAL A C 1
ATOM 637 O O . VAL A 1 82 ? 10.210 6.873 5.119 1.00 93.06 82 VAL A O 1
ATOM 640 N N . THR A 1 83 ? 11.158 4.853 4.894 1.00 91.50 83 THR A N 1
ATOM 641 C CA . THR A 1 83 ? 10.451 4.257 6.036 1.00 91.50 83 THR A CA 1
ATOM 642 C C . THR A 1 83 ? 10.819 4.971 7.336 1.00 91.50 83 THR A C 1
ATOM 644 O O . THR A 1 83 ? 9.937 5.289 8.129 1.00 91.50 83 THR A O 1
ATOM 647 N N . PHE A 1 84 ? 12.100 5.295 7.541 1.00 92.88 84 PHE A N 1
ATOM 648 C CA . PHE A 1 84 ? 12.536 6.074 8.701 1.00 92.88 84 PHE A CA 1
ATOM 649 C C . PHE A 1 84 ? 11.898 7.470 8.723 1.00 92.88 84 PHE A C 1
ATOM 651 O O . PHE A 1 84 ? 11.385 7.899 9.753 1.00 92.88 84 PHE A O 1
ATOM 658 N N . LEU A 1 85 ? 11.855 8.158 7.578 1.00 91.31 85 LEU A N 1
ATOM 659 C CA . LEU A 1 85 ? 11.169 9.448 7.456 1.00 91.31 85 LEU A CA 1
ATOM 660 C C . LEU A 1 85 ? 9.655 9.322 7.692 1.00 91.31 85 LEU A C 1
ATOM 662 O O . LEU A 1 85 ? 9.064 10.182 8.344 1.00 91.31 85 LEU A O 1
ATOM 666 N N . ALA A 1 86 ? 9.032 8.242 7.217 1.00 90.12 86 ALA A N 1
ATOM 667 C CA . ALA A 1 86 ? 7.602 7.989 7.359 1.00 90.12 86 ALA A CA 1
ATOM 668 C C . ALA A 1 86 ? 7.168 7.916 8.830 1.00 90.12 86 ALA A C 1
ATOM 670 O O . ALA A 1 86 ? 6.072 8.372 9.148 1.00 90.12 86 ALA A O 1
ATOM 671 N N . VAL A 1 87 ? 8.033 7.433 9.734 1.00 89.56 87 VAL A N 1
ATOM 672 C CA . VAL A 1 87 ? 7.770 7.413 11.187 1.00 89.56 87 VAL A CA 1
ATOM 673 C C . VAL A 1 87 ? 7.544 8.821 11.747 1.00 89.56 87 VAL A C 1
ATOM 675 O O . VAL A 1 87 ? 6.641 9.019 12.551 1.00 89.56 87 VAL A O 1
ATOM 678 N N . PHE A 1 88 ? 8.298 9.823 11.297 1.00 91.06 88 PHE A N 1
ATOM 679 C CA . PHE A 1 88 ? 8.079 11.210 11.729 1.00 91.06 88 PHE A CA 1
ATOM 680 C C . PHE A 1 88 ? 6.893 11.842 10.996 1.00 91.06 88 PHE A C 1
ATOM 682 O O . PHE A 1 88 ? 6.085 12.567 11.576 1.00 91.06 88 PHE A O 1
ATOM 689 N N . VAL A 1 89 ? 6.766 11.556 9.700 1.00 91.75 89 VAL A N 1
ATOM 690 C CA . VAL A 1 89 ? 5.728 12.148 8.850 1.00 91.75 89 VAL A CA 1
ATOM 691 C C . VAL A 1 89 ? 4.329 11.655 9.235 1.00 91.75 89 VAL A C 1
ATOM 693 O O . VAL A 1 89 ? 3.378 12.431 9.143 1.00 91.75 89 VAL A O 1
ATOM 696 N N . VAL A 1 90 ? 4.178 10.415 9.715 1.00 91.50 90 VAL A N 1
ATOM 697 C CA . VAL A 1 90 ? 2.868 9.866 10.104 1.00 91.50 90 VAL A CA 1
ATOM 698 C C . VAL A 1 90 ? 2.261 10.579 11.307 1.00 91.50 90 VAL A C 1
ATOM 700 O O . VAL A 1 90 ? 1.046 10.789 11.340 1.00 91.50 90 VAL A O 1
ATOM 703 N N . GLU A 1 91 ? 3.083 11.034 12.252 1.00 88.25 91 GLU A N 1
ATOM 704 C CA . GLU A 1 91 ? 2.617 11.847 13.379 1.00 88.25 91 GLU A CA 1
ATOM 705 C C . GLU A 1 91 ? 2.212 13.260 12.924 1.00 88.25 91 GLU A C 1
ATOM 707 O O . GLU A 1 91 ? 1.240 13.838 13.420 1.00 88.25 91 GLU A O 1
ATOM 712 N N . LEU A 1 92 ? 2.903 13.808 11.918 1.00 89.06 92 LEU A N 1
ATOM 713 C CA . LEU A 1 92 ? 2.662 15.159 11.402 1.00 89.06 92 LEU A CA 1
ATOM 714 C C . LEU A 1 92 ? 1.446 15.248 10.476 1.00 89.06 92 LEU A C 1
ATOM 716 O O . LEU A 1 92 ? 0.630 16.155 10.630 1.00 89.06 92 LEU A O 1
ATOM 720 N N . LEU A 1 93 ? 1.293 14.324 9.533 1.00 91.69 93 LEU A N 1
ATOM 721 C CA . LEU A 1 93 ? 0.272 14.391 8.481 1.00 91.69 93 LEU A CA 1
ATOM 722 C C . LEU A 1 93 ? -0.956 13.514 8.758 1.00 91.69 93 LEU A C 1
ATOM 724 O O . LEU A 1 93 ? -2.010 13.748 8.169 1.00 91.69 93 LEU A O 1
ATOM 728 N N . GLY A 1 94 ? -0.853 12.562 9.685 1.00 91.75 94 GLY A N 1
ATOM 729 C CA . GLY A 1 94 ? -1.937 11.644 10.018 1.00 91.75 94 GLY A CA 1
ATOM 730 C C . GLY A 1 94 ? -1.994 10.418 9.113 1.00 91.75 94 GLY A C 1
ATOM 731 O O . GLY A 1 94 ? -1.274 10.290 8.121 1.00 91.75 94 GLY A O 1
ATOM 732 N N . ARG A 1 95 ? -2.833 9.458 9.495 1.00 93.94 95 ARG A N 1
ATOM 733 C CA . ARG A 1 95 ? -2.775 8.093 8.957 1.00 93.94 95 ARG A CA 1
ATOM 734 C C . ARG A 1 95 ? -3.559 8.004 7.658 1.00 93.94 95 ARG A C 1
ATOM 736 O O . ARG A 1 95 ? -3.089 7.420 6.681 1.00 93.94 95 ARG A O 1
ATOM 743 N N . ARG A 1 96 ? -4.731 8.643 7.614 1.00 94.00 96 ARG A N 1
ATOM 744 C CA . ARG A 1 96 ? -5.611 8.625 6.441 1.00 94.00 96 ARG A CA 1
ATOM 745 C C . ARG A 1 96 ? -4.956 9.329 5.259 1.00 94.00 96 ARG A C 1
ATOM 747 O O . ARG A 1 96 ? -4.981 8.801 4.149 1.00 94.00 96 ARG A O 1
ATOM 754 N N . LEU A 1 97 ? -4.349 10.493 5.498 1.00 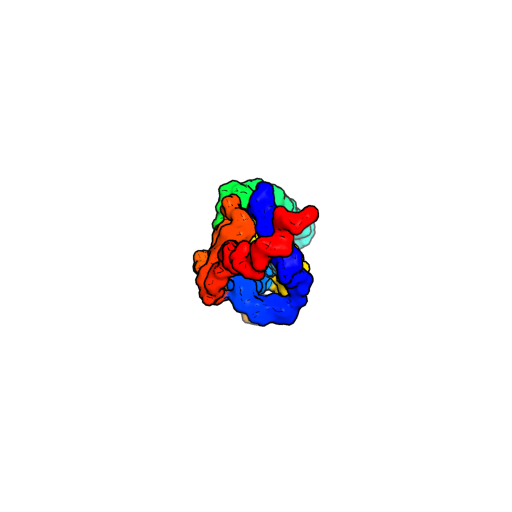94.94 97 LEU A N 1
ATOM 755 C CA . LEU A 1 97 ? -3.690 11.262 4.443 1.00 94.94 97 LEU A CA 1
ATOM 756 C C . LEU A 1 97 ? -2.503 10.500 3.840 1.00 94.94 97 LEU A C 1
ATOM 758 O O . LEU A 1 97 ? -2.369 10.474 2.620 1.00 94.94 97 LEU A O 1
ATOM 762 N N . LEU A 1 98 ? -1.681 9.838 4.659 1.00 95.19 98 LEU A N 1
ATOM 763 C CA . LEU A 1 98 ? -0.536 9.065 4.165 1.00 95.19 98 LEU A CA 1
ATOM 764 C C . LEU A 1 98 ? -0.945 7.818 3.389 1.00 95.19 98 LEU A C 1
ATOM 766 O O . LEU A 1 98 ? -0.322 7.526 2.370 1.00 95.19 98 LEU A O 1
ATOM 770 N N . ILE A 1 99 ? -1.986 7.096 3.822 1.00 95.50 99 ILE A N 1
ATOM 771 C CA . ILE A 1 99 ? -2.515 5.970 3.038 1.00 95.50 99 ILE A CA 1
ATOM 772 C C . ILE A 1 99 ? -3.002 6.473 1.673 1.00 95.50 99 ILE A C 1
ATOM 774 O O . ILE A 1 99 ? -2.647 5.893 0.647 1.00 95.50 99 ILE A O 1
ATOM 778 N N . LEU A 1 100 ? -3.781 7.562 1.649 1.00 96.62 100 LEU A N 1
ATOM 779 C CA . LEU A 1 100 ? -4.296 8.146 0.407 1.00 96.62 100 LEU A CA 1
ATOM 780 C C . LEU A 1 100 ? -3.171 8.605 -0.518 1.00 96.62 100 LEU A C 1
ATOM 782 O O . LEU A 1 100 ? -3.180 8.270 -1.701 1.00 96.62 100 LEU A O 1
ATOM 786 N N . LEU A 1 101 ? -2.196 9.341 0.018 1.00 96.69 101 LEU A N 1
ATOM 787 C CA . LEU A 1 101 ? -1.045 9.820 -0.737 1.00 96.69 101 LEU A CA 1
ATOM 788 C C . LEU A 1 101 ? -0.222 8.647 -1.277 1.00 96.69 101 LEU A C 1
ATOM 790 O O . LEU A 1 101 ? 0.088 8.616 -2.465 1.00 96.69 101 LEU A O 1
ATOM 794 N N . GLY A 1 102 ? 0.082 7.662 -0.434 1.00 96.50 102 GLY A N 1
ATOM 795 C CA . GLY A 1 102 ? 0.896 6.516 -0.813 1.00 96.50 102 GLY A CA 1
ATOM 796 C C . GLY A 1 102 ? 0.250 5.660 -1.900 1.00 96.50 102 GLY A C 1
ATOM 797 O O . GLY A 1 102 ? 0.891 5.399 -2.918 1.00 96.50 102 GLY A O 1
ATOM 798 N N . PHE A 1 103 ? -1.031 5.291 -1.763 1.00 97.31 103 PHE A N 1
ATOM 799 C CA . PHE A 1 103 ? -1.732 4.558 -2.827 1.00 97.31 103 PHE A CA 1
ATOM 800 C C . PHE A 1 103 ? -1.936 5.397 -4.095 1.00 97.31 103 PHE A C 1
ATOM 802 O O . PHE A 1 103 ? -1.879 4.838 -5.189 1.00 97.31 103 PHE A O 1
ATOM 809 N N . SER A 1 104 ? -2.101 6.720 -3.983 1.00 97.19 104 SER A N 1
ATOM 810 C CA . SER A 1 104 ? -2.184 7.606 -5.155 1.00 97.19 104 SER A CA 1
ATOM 811 C C . SER A 1 104 ? -0.859 7.665 -5.920 1.00 97.19 104 SER A C 1
ATOM 813 O O . SER A 1 104 ? -0.867 7.594 -7.147 1.00 97.19 104 SER A O 1
ATOM 815 N N . ILE A 1 105 ? 0.276 7.735 -5.214 1.00 97.31 105 ILE A N 1
ATOM 816 C CA . ILE A 1 105 ? 1.617 7.654 -5.818 1.00 97.31 105 ILE A CA 1
ATOM 817 C C . ILE A 1 105 ? 1.824 6.282 -6.468 1.00 97.31 105 ILE A C 1
ATOM 819 O O . ILE A 1 105 ? 2.314 6.201 -7.590 1.00 97.31 105 ILE A O 1
ATOM 823 N N . CYS A 1 106 ? 1.416 5.199 -5.801 1.00 96.75 106 CYS A N 1
ATOM 824 C CA . CYS A 1 106 ? 1.502 3.852 -6.368 1.00 96.75 106 CYS A CA 1
ATOM 825 C C . CYS A 1 106 ? 0.654 3.725 -7.644 1.00 96.75 106 CYS A C 1
ATOM 827 O O . CYS A 1 106 ? 1.121 3.185 -8.643 1.00 96.75 106 CYS A O 1
ATOM 829 N N . PHE A 1 107 ? -0.569 4.263 -7.640 1.00 97.44 107 PHE A N 1
ATOM 830 C CA . PHE A 1 107 ? -1.460 4.276 -8.801 1.00 97.44 107 PHE A CA 1
ATOM 831 C C . PHE A 1 107 ? -0.834 5.003 -9.995 1.00 97.44 107 PHE A C 1
ATOM 833 O O . PHE A 1 107 ? -0.772 4.444 -11.093 1.00 97.44 107 PHE A O 1
ATOM 840 N N . THR A 1 108 ? -0.346 6.231 -9.792 1.00 97.25 108 THR A N 1
ATOM 841 C CA . THR A 1 108 ? 0.274 7.005 -10.874 1.00 97.25 108 THR A CA 1
ATOM 842 C C . THR A 1 108 ? 1.550 6.332 -11.370 1.00 97.25 108 THR A C 1
ATOM 844 O O . THR A 1 108 ? 1.724 6.209 -12.582 1.00 97.25 108 THR A O 1
ATOM 847 N N . ALA A 1 109 ? 2.386 5.811 -10.469 1.00 95.81 109 ALA A N 1
ATOM 848 C CA . ALA A 1 109 ? 3.593 5.073 -10.827 1.00 95.81 109 ALA A CA 1
ATOM 849 C C . ALA A 1 109 ? 3.283 3.818 -11.658 1.00 95.81 109 ALA A C 1
ATOM 851 O O . ALA A 1 109 ? 3.944 3.598 -12.668 1.00 95.81 109 ALA A O 1
ATOM 852 N N . CYS A 1 110 ? 2.258 3.030 -11.311 1.00 94.12 110 CYS A N 1
ATOM 853 C CA . CYS A 1 110 ? 1.856 1.858 -12.098 1.00 94.12 110 CYS A CA 1
ATOM 854 C C . CYS A 1 110 ? 1.337 2.232 -13.496 1.00 94.12 110 CYS A C 1
ATOM 856 O O . CYS A 1 110 ? 1.674 1.562 -14.475 1.00 94.12 110 CYS A O 1
ATOM 858 N N . CYS A 1 111 ? 0.545 3.302 -13.611 1.00 95.31 111 CYS A N 1
ATOM 859 C CA . CYS A 1 111 ? 0.045 3.785 -14.901 1.00 95.31 111 CYS A CA 1
ATOM 860 C C . CYS A 1 111 ? 1.188 4.256 -15.811 1.00 95.31 111 CYS A C 1
ATOM 862 O O . CYS A 1 111 ? 1.254 3.862 -16.977 1.00 95.31 111 CYS A O 1
ATOM 864 N N . VAL A 1 112 ? 2.113 5.059 -15.272 1.00 94.81 112 VAL A N 1
ATOM 865 C CA . VAL A 1 112 ? 3.271 5.555 -16.030 1.00 94.81 112 VAL A CA 1
ATOM 866 C C . VAL A 1 112 ? 4.234 4.415 -16.359 1.00 94.81 112 VAL A C 1
ATOM 868 O O . VAL A 1 112 ? 4.694 4.342 -17.493 1.00 94.81 112 VAL A O 1
ATOM 871 N N . LEU A 1 113 ? 4.475 3.481 -15.434 1.00 91.62 113 LEU A N 1
ATOM 872 C CA . LEU A 1 113 ? 5.311 2.300 -15.674 1.00 91.62 113 LEU A CA 1
ATOM 873 C C . LEU A 1 113 ? 4.742 1.424 -16.794 1.00 91.62 113 LEU A C 1
ATOM 875 O O . LEU A 1 113 ? 5.488 0.987 -17.663 1.00 91.62 113 LEU A O 1
ATOM 879 N N . THR A 1 114 ? 3.424 1.211 -16.814 1.00 91.81 114 THR A N 1
ATOM 880 C CA . THR A 1 114 ? 2.757 0.471 -17.897 1.00 91.81 114 THR A CA 1
ATOM 881 C C . THR A 1 114 ? 3.022 1.132 -19.249 1.00 91.81 114 THR A C 1
ATOM 883 O O . THR A 1 114 ? 3.411 0.458 -20.201 1.00 91.81 114 THR A O 1
ATOM 886 N N . ALA A 1 115 ? 2.837 2.453 -19.336 1.00 91.69 115 ALA A N 1
ATOM 887 C CA . ALA A 1 115 ? 3.072 3.205 -20.565 1.00 91.69 115 ALA A CA 1
ATOM 888 C C . ALA A 1 115 ? 4.555 3.195 -20.975 1.00 91.69 115 ALA A C 1
ATOM 890 O O . ALA A 1 115 ? 4.860 3.018 -22.152 1.00 91.69 115 ALA A O 1
ATOM 891 N N . ALA A 1 116 ? 5.467 3.334 -20.008 1.00 90.12 116 ALA A N 1
ATOM 892 C CA . ALA A 1 116 ? 6.906 3.315 -20.241 1.00 90.12 116 ALA A CA 1
ATOM 893 C C . ALA A 1 116 ? 7.373 1.959 -20.785 1.00 90.12 116 ALA A C 1
ATOM 895 O O . ALA A 1 116 ? 8.087 1.907 -21.783 1.00 90.12 116 ALA A O 1
ATOM 896 N N . LEU A 1 117 ? 6.906 0.860 -20.187 1.00 86.81 117 LEU A N 1
ATOM 897 C CA . LEU A 1 117 ? 7.217 -0.494 -20.644 1.00 86.81 117 LEU A CA 1
ATOM 898 C C . LEU A 1 117 ? 6.586 -0.805 -22.009 1.00 86.81 117 LEU A C 1
ATOM 900 O O . LEU A 1 117 ? 7.225 -1.445 -22.837 1.00 86.81 117 LEU A O 1
ATOM 904 N N . ALA A 1 118 ? 5.369 -0.326 -22.280 1.00 87.88 118 ALA A N 1
ATOM 905 C CA . ALA A 1 118 ? 4.717 -0.515 -23.578 1.00 87.88 118 ALA A CA 1
ATOM 906 C C . ALA A 1 118 ? 5.427 0.228 -24.727 1.00 87.88 118 ALA A C 1
ATOM 908 O O . ALA A 1 118 ? 5.351 -0.201 -25.876 1.00 87.88 118 ALA A O 1
ATOM 909 N N . LEU A 1 119 ? 6.115 1.334 -24.428 1.00 87.69 119 LEU A N 1
ATOM 910 C CA . LEU A 1 119 ? 6.851 2.148 -25.403 1.00 87.69 119 LEU A CA 1
ATOM 911 C C . LEU A 1 119 ? 8.363 1.883 -25.398 1.00 87.69 119 LEU A C 1
ATOM 913 O O . LEU A 1 119 ? 9.103 2.562 -26.115 1.00 87.69 119 LEU A O 1
ATOM 917 N N . GLN A 1 120 ? 8.829 0.908 -24.614 1.00 81.88 120 GLN A N 1
ATOM 918 C CA . GLN A 1 120 ? 10.252 0.690 -24.369 1.00 81.88 120 GLN A CA 1
ATOM 919 C C . GLN A 1 120 ? 11.037 0.368 -25.645 1.00 81.88 120 GLN A C 1
ATOM 921 O O . GLN A 1 120 ? 12.125 0.902 -25.841 1.00 81.88 120 GLN A O 1
ATOM 926 N N . ASP A 1 121 ? 10.454 -0.422 -26.547 1.00 81.19 121 ASP A N 1
ATOM 927 C CA . ASP A 1 121 ? 11.094 -0.795 -27.817 1.00 81.19 121 ASP A CA 1
ATOM 928 C C . ASP A 1 121 ? 11.093 0.347 -28.846 1.00 81.19 121 ASP A C 1
ATOM 930 O O . ASP A 1 121 ? 11.840 0.322 -29.822 1.00 81.19 121 ASP A O 1
ATOM 934 N N . SER A 1 122 ? 10.248 1.362 -28.642 1.00 84.12 122 SER A N 1
ATOM 935 C CA . SER A 1 122 ? 10.102 2.496 -29.562 1.00 84.12 122 SER A CA 1
ATOM 936 C C . SER A 1 122 ? 10.967 3.695 -29.173 1.00 84.12 122 SER A C 1
ATOM 938 O O . SER A 1 122 ? 11.301 4.515 -30.028 1.00 84.12 122 SER A O 1
ATOM 940 N N . VAL A 1 123 ? 11.301 3.841 -27.886 1.00 84.56 123 VAL A N 1
ATOM 941 C CA . VAL A 1 123 ? 11.910 5.060 -27.345 1.00 84.56 123 VAL A CA 1
ATOM 942 C C . VAL A 1 123 ? 13.021 4.719 -26.350 1.00 84.56 123 VAL A C 1
ATOM 944 O O . VAL A 1 123 ? 12.773 4.237 -25.247 1.00 84.56 123 VAL A O 1
ATOM 947 N N . SER A 1 124 ? 14.258 5.072 -26.704 1.00 80.12 124 SER A N 1
ATOM 948 C CA . SER A 1 124 ? 15.478 4.696 -25.972 1.00 80.12 124 SER A CA 1
ATOM 949 C C . SER A 1 124 ? 15.590 5.227 -24.536 1.00 80.12 124 SER A C 1
ATOM 951 O O . SER A 1 124 ? 16.385 4.700 -23.763 1.00 80.12 124 SER A O 1
ATOM 953 N N . TRP A 1 125 ? 14.814 6.248 -24.148 1.00 82.94 125 TRP A N 1
ATOM 954 C CA . TRP A 1 125 ? 14.845 6.814 -22.790 1.00 82.94 125 TRP A CA 1
ATOM 955 C C . TRP A 1 125 ? 13.777 6.246 -21.836 1.00 82.94 125 TRP A C 1
ATOM 957 O O . TRP A 1 125 ? 13.865 6.481 -20.629 1.00 82.94 125 TRP A O 1
ATOM 967 N N . MET A 1 126 ? 12.804 5.472 -22.337 1.00 85.81 126 MET A N 1
ATOM 968 C CA . MET A 1 126 ? 11.763 4.807 -21.529 1.00 85.81 126 MET A CA 1
ATOM 969 C C . MET A 1 126 ? 12.304 3.930 -20.387 1.00 85.81 126 MET A C 1
ATOM 971 O O . MET A 1 126 ? 11.773 4.033 -19.282 1.00 85.81 126 MET A O 1
ATOM 975 N N . PRO A 1 127 ? 13.378 3.141 -20.584 1.00 83.06 127 PRO A N 1
ATOM 976 C CA . PRO A 1 127 ? 14.189 2.567 -19.514 1.00 83.06 127 PRO A CA 1
ATOM 977 C C . PRO A 1 127 ? 14.316 3.373 -18.217 1.00 83.06 127 PRO A C 1
ATOM 979 O O . PRO A 1 127 ? 13.912 2.921 -17.146 1.00 83.06 127 PRO A O 1
ATOM 982 N N . TYR A 1 128 ? 14.850 4.592 -18.304 1.00 85.31 128 TYR A N 1
ATOM 983 C CA . TYR A 1 128 ? 15.113 5.442 -17.144 1.00 85.31 128 TYR A CA 1
ATOM 984 C C . TYR A 1 128 ? 13.818 5.887 -16.463 1.00 85.31 128 TYR A C 1
ATOM 986 O O . TYR A 1 128 ? 13.766 6.000 -15.237 1.00 85.31 128 TYR A O 1
ATOM 994 N N . LEU A 1 129 ? 12.757 6.091 -17.250 1.00 90.00 129 LEU A N 1
ATOM 995 C CA . LEU A 1 129 ? 11.430 6.389 -16.727 1.00 90.00 129 LEU A CA 1
ATOM 996 C C . LEU A 1 129 ? 10.863 5.196 -15.947 1.00 90.00 129 LEU A C 1
ATOM 998 O O . LEU A 1 129 ? 10.329 5.399 -14.858 1.00 90.00 129 LEU A O 1
ATOM 1002 N N . SER A 1 130 ? 11.030 3.966 -16.442 1.00 88.94 130 SER A N 1
ATOM 1003 C CA . SER A 1 130 ? 10.622 2.748 -15.728 1.00 88.94 130 SER A CA 1
ATOM 1004 C C . SER A 1 130 ? 11.335 2.619 -14.377 1.00 88.94 130 SER A C 1
ATOM 1006 O O . SER A 1 130 ? 10.679 2.374 -13.364 1.00 88.94 130 SER A O 1
ATOM 1008 N N . ILE A 1 131 ? 12.648 2.882 -14.324 1.00 87.12 131 ILE A N 1
ATOM 1009 C CA . ILE A 1 131 ? 13.423 2.912 -13.067 1.00 87.12 131 ILE A CA 1
ATOM 1010 C C . ILE A 1 131 ? 12.858 3.957 -12.098 1.00 87.12 131 ILE A C 1
ATOM 1012 O O . ILE A 1 131 ? 12.593 3.649 -10.933 1.00 87.12 131 ILE A O 1
ATOM 1016 N N . ALA A 1 132 ? 12.633 5.184 -12.576 1.00 90.69 132 ALA A N 1
ATOM 1017 C CA . ALA A 1 132 ? 12.078 6.263 -11.764 1.00 90.69 132 ALA A CA 1
ATOM 1018 C C . ALA A 1 132 ? 10.671 5.931 -11.238 1.00 90.69 132 ALA A C 1
ATOM 1020 O O . ALA A 1 132 ? 10.344 6.274 -10.100 1.00 90.69 132 ALA A O 1
ATOM 1021 N N . CYS A 1 133 ? 9.853 5.228 -12.028 1.00 92.50 133 CYS A N 1
ATOM 1022 C CA . CYS A 1 133 ? 8.531 4.763 -11.613 1.00 92.50 133 CYS A CA 1
ATOM 1023 C C . CYS A 1 133 ? 8.619 3.692 -10.523 1.00 92.50 133 CYS A C 1
ATOM 1025 O O . CYS A 1 133 ? 7.880 3.783 -9.547 1.00 92.50 133 CYS A O 1
ATOM 1027 N N . VAL A 1 134 ? 9.535 2.724 -10.639 1.00 91.31 134 VAL A N 1
ATOM 1028 C CA . VAL A 1 134 ? 9.758 1.706 -9.595 1.00 91.31 134 VAL A CA 1
ATOM 1029 C C . VAL A 1 134 ? 10.189 2.363 -8.283 1.00 91.31 134 VAL A C 1
ATOM 1031 O O . VAL A 1 134 ? 9.606 2.081 -7.238 1.00 91.31 134 VAL A O 1
ATOM 1034 N N . ILE A 1 135 ? 11.146 3.294 -8.327 1.00 92.00 135 ILE A N 1
ATOM 1035 C CA . ILE A 1 135 ? 11.592 4.023 -7.130 1.00 92.00 135 ILE A CA 1
ATOM 1036 C C . ILE A 1 135 ? 10.432 4.831 -6.535 1.00 92.00 135 ILE A C 1
ATOM 1038 O O . ILE A 1 135 ? 10.187 4.765 -5.334 1.00 92.00 135 ILE A O 1
ATOM 1042 N N . SER A 1 136 ? 9.681 5.549 -7.370 1.00 94.94 136 SER A N 1
ATOM 1043 C CA . SER A 1 136 ? 8.533 6.354 -6.936 1.00 94.94 136 SER A CA 1
ATOM 1044 C C . SER A 1 136 ? 7.428 5.494 -6.315 1.00 94.94 136 SER A C 1
ATOM 1046 O O . SER A 1 136 ? 6.854 5.879 -5.297 1.00 94.94 136 SER A O 1
ATOM 1048 N N . TYR A 1 137 ? 7.171 4.307 -6.874 1.00 95.19 137 TYR A N 1
ATOM 1049 C CA . TYR A 1 137 ? 6.263 3.318 -6.298 1.00 95.19 137 TYR A CA 1
ATOM 1050 C C . TYR A 1 137 ? 6.737 2.884 -4.906 1.00 95.19 137 TYR A C 1
ATOM 1052 O O . TYR A 1 137 ? 5.955 2.914 -3.958 1.00 95.19 137 TYR A O 1
ATOM 1060 N N . VAL A 1 138 ? 8.018 2.524 -4.762 1.00 93.56 138 VAL A N 1
ATOM 1061 C CA . VAL A 1 138 ? 8.601 2.105 -3.476 1.00 93.56 138 VAL A CA 1
ATOM 1062 C C . VAL A 1 138 ? 8.483 3.220 -2.434 1.00 93.56 138 VAL A C 1
ATOM 1064 O O . VAL A 1 138 ? 8.044 2.959 -1.317 1.00 93.56 138 VAL A O 1
ATOM 1067 N N . ILE A 1 139 ? 8.783 4.469 -2.805 1.00 94.75 139 ILE A N 1
ATOM 1068 C CA . ILE A 1 139 ? 8.619 5.637 -1.924 1.00 94.75 139 ILE A CA 1
ATOM 1069 C C . ILE A 1 139 ? 7.154 5.774 -1.484 1.00 94.75 139 ILE A C 1
ATOM 1071 O O . ILE A 1 139 ? 6.872 5.884 -0.291 1.00 94.75 139 ILE A O 1
ATOM 1075 N N . GLY A 1 140 ? 6.211 5.744 -2.431 1.00 95.44 140 GLY A N 1
ATOM 1076 C CA . GLY A 1 140 ? 4.782 5.868 -2.140 1.00 95.44 140 GLY A CA 1
ATOM 1077 C C . GLY A 1 140 ? 4.269 4.762 -1.219 1.00 95.44 140 GLY A C 1
ATOM 1078 O O . GLY A 1 140 ? 3.536 5.037 -0.269 1.00 95.44 140 GLY A O 1
ATOM 1079 N N . HIS A 1 141 ? 4.687 3.520 -1.461 1.00 95.31 141 HIS A N 1
ATOM 1080 C CA . HIS A 1 141 ? 4.276 2.365 -0.666 1.00 95.31 141 HIS A CA 1
ATOM 1081 C C . HIS A 1 141 ? 4.866 2.401 0.752 1.00 95.31 141 HIS A C 1
ATOM 1083 O O . HIS A 1 141 ? 4.142 2.164 1.724 1.00 95.31 141 HIS A O 1
ATOM 1089 N N . ALA A 1 142 ? 6.137 2.790 0.888 1.00 94.06 142 ALA A N 1
ATOM 1090 C CA . ALA A 1 142 ? 6.827 2.932 2.172 1.00 94.06 142 ALA A CA 1
ATOM 1091 C C . ALA A 1 142 ? 6.251 4.054 3.052 1.00 94.06 142 ALA A C 1
ATOM 1093 O O . ALA A 1 142 ? 6.249 3.933 4.276 1.00 94.06 142 ALA A O 1
ATOM 1094 N N . LEU A 1 143 ? 5.727 5.128 2.448 1.00 93.12 143 LEU A N 1
ATOM 1095 C CA . LEU A 1 143 ? 5.155 6.256 3.189 1.00 93.12 143 LEU A CA 1
ATOM 1096 C C . LEU A 1 143 ? 3.870 5.908 3.947 1.00 93.12 143 LEU A C 1
ATOM 1098 O O . LEU A 1 143 ? 3.626 6.480 5.004 1.00 93.12 143 LEU A O 1
ATOM 1102 N N . GLY A 1 144 ? 3.028 5.015 3.423 1.00 92.31 144 GLY A N 1
ATOM 1103 C CA . GLY A 1 144 ? 1.695 4.799 3.993 1.00 92.31 144 GLY A CA 1
ATOM 1104 C C . GLY A 1 144 ? 1.189 3.363 3.909 1.00 92.31 144 GLY A C 1
ATOM 1105 O O . GLY A 1 144 ? 0.992 2.742 4.955 1.00 92.31 144 GLY A O 1
ATOM 1106 N N . PRO A 1 145 ? 0.986 2.817 2.697 1.00 94.38 145 PRO A N 1
ATOM 1107 C CA . PRO A 1 145 ? 0.460 1.470 2.491 1.00 94.38 145 PRO A CA 1
ATOM 1108 C C . PRO A 1 145 ? 1.195 0.370 3.262 1.00 94.38 145 PRO A C 1
ATOM 1110 O O . PRO A 1 145 ? 0.552 -0.578 3.699 1.00 94.38 145 PRO A O 1
ATOM 1113 N N . SER A 1 146 ? 2.511 0.482 3.455 1.00 92.88 146 SER A N 1
ATOM 1114 C CA . SER A 1 146 ? 3.290 -0.492 4.228 1.00 92.88 146 SER A CA 1
ATOM 1115 C C . SER A 1 146 ? 3.119 -0.375 5.750 1.00 92.88 146 SER A C 1
ATOM 1117 O O . SER A 1 146 ? 2.705 -1.359 6.367 1.00 92.88 146 SER A O 1
ATOM 1119 N N . PRO A 1 147 ? 3.432 0.769 6.393 1.00 91.69 147 PRO A N 1
ATOM 1120 C CA . PRO A 1 147 ? 3.429 0.844 7.856 1.00 91.69 147 PRO A CA 1
ATOM 1121 C C . PRO A 1 147 ? 2.032 1.008 8.470 1.00 91.69 147 PRO A C 1
ATOM 1123 O O . PRO A 1 147 ? 1.774 0.524 9.574 1.00 91.69 147 PRO A O 1
ATOM 1126 N N . ILE A 1 148 ? 1.112 1.693 7.786 1.00 94.00 148 ILE A N 1
ATOM 1127 C CA . ILE A 1 148 ? -0.120 2.174 8.423 1.00 94.00 148 ILE A CA 1
ATOM 1128 C C . ILE A 1 148 ? -1.171 1.078 8.646 1.00 94.00 148 ILE A C 1
ATOM 1130 O O . ILE A 1 148 ? -1.784 1.114 9.707 1.00 94.00 148 ILE A O 1
ATOM 1134 N N . PRO A 1 149 ? -1.400 0.082 7.764 1.00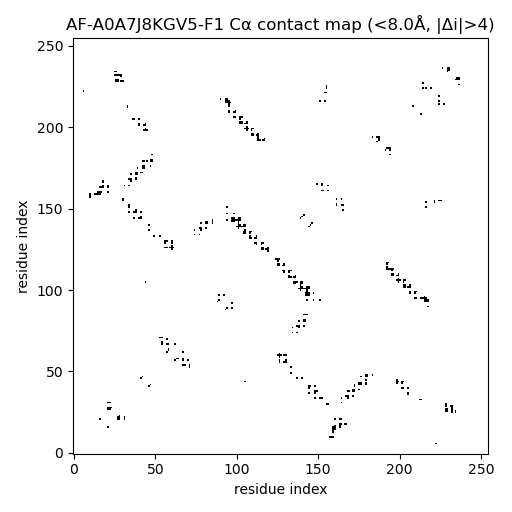 94.25 149 PRO A N 1
ATOM 1135 C CA . PRO A 1 149 ? -2.422 -0.940 8.017 1.00 94.25 149 PRO A CA 1
ATOM 1136 C C . PRO A 1 149 ? -2.234 -1.702 9.336 1.00 94.25 149 PRO A C 1
ATOM 1138 O O . PRO A 1 149 ? -3.211 -1.979 10.029 1.00 94.25 149 PRO A O 1
ATOM 1141 N N . ALA A 1 150 ? -0.988 -2.003 9.717 1.00 93.12 150 ALA A N 1
ATOM 1142 C CA . ALA A 1 150 ? -0.688 -2.654 10.992 1.00 93.12 150 ALA A CA 1
ATOM 1143 C C . ALA A 1 150 ? -0.927 -1.715 12.186 1.00 93.12 150 ALA A C 1
ATOM 1145 O O . ALA A 1 150 ? -1.546 -2.121 13.169 1.00 93.12 150 ALA A O 1
ATOM 1146 N N . LEU A 1 151 ? -0.504 -0.449 12.078 1.00 92.88 151 LEU A N 1
ATOM 1147 C CA . LEU A 1 151 ? -0.774 0.578 13.092 1.00 92.88 151 LEU A CA 1
ATOM 1148 C C . LEU A 1 151 ? -2.280 0.812 13.265 1.00 92.88 151 LEU A C 1
ATOM 1150 O O . LEU A 1 151 ? -2.778 0.870 14.385 1.00 92.88 151 LEU A O 1
ATOM 1154 N N . PHE A 1 152 ? -3.028 0.846 12.166 1.00 93.00 152 PHE A N 1
ATOM 1155 C CA . PHE A 1 152 ? -4.472 1.032 12.166 1.00 93.00 152 PHE A CA 1
ATOM 1156 C C . PHE A 1 152 ? -5.197 -0.050 12.980 1.00 93.00 152 PHE A C 1
ATOM 1158 O O . PHE A 1 152 ? -6.133 0.266 13.709 1.00 93.00 152 PHE A O 1
ATOM 1165 N N . ILE A 1 153 ? -4.739 -1.311 12.946 1.00 93.38 153 ILE A N 1
ATOM 1166 C CA . ILE A 1 153 ? -5.286 -2.370 13.816 1.00 93.38 153 ILE A CA 1
ATOM 1167 C C . ILE A 1 153 ? -5.113 -2.003 15.295 1.00 93.38 153 ILE A C 1
ATOM 1169 O O . ILE A 1 153 ? -6.044 -2.175 16.082 1.00 93.38 153 ILE A O 1
ATOM 1173 N N . THR A 1 154 ? -3.939 -1.496 15.679 1.00 91.69 154 THR A N 1
ATOM 1174 C CA . THR A 1 154 ? -3.650 -1.155 17.081 1.00 91.69 154 THR A CA 1
ATOM 1175 C C . THR A 1 154 ? -4.475 0.023 17.589 1.00 91.69 154 THR A C 1
ATOM 1177 O O . THR A 1 154 ? -4.837 0.036 18.761 1.00 91.69 154 THR A O 1
ATOM 1180 N N . GLU A 1 155 ? -4.820 0.963 16.707 1.00 90.56 155 GLU A N 1
ATOM 1181 C CA . GLU A 1 155 ? -5.556 2.184 17.055 1.00 90.56 155 GLU A CA 1
ATOM 1182 C C . GLU A 1 155 ? -7.078 1.997 17.053 1.00 90.56 155 GLU A C 1
ATOM 1184 O O . GLU A 1 155 ? -7.795 2.736 17.722 1.00 90.56 155 GLU A O 1
ATOM 1189 N N . VAL A 1 156 ? -7.585 1.019 16.298 1.00 90.81 156 VAL A N 1
ATOM 1190 C CA . VAL A 1 156 ? -9.028 0.831 16.078 1.00 90.81 156 VAL A CA 1
ATOM 1191 C C . VAL A 1 156 ? -9.620 -0.308 16.917 1.00 90.81 156 VAL A C 1
ATOM 1193 O O . VAL A 1 156 ? -10.829 -0.328 17.153 1.00 90.81 156 VAL A O 1
ATOM 1196 N N . PHE A 1 157 ? -8.801 -1.250 17.396 1.00 89.12 157 PHE A N 1
ATOM 1197 C CA . PHE A 1 157 ? -9.256 -2.380 18.215 1.00 89.12 157 PHE A CA 1
ATOM 1198 C C . PHE A 1 157 ? -8.751 -2.299 19.664 1.00 89.12 157 PHE A C 1
ATOM 1200 O O . PHE A 1 157 ? -7.555 -2.104 19.905 1.00 89.12 157 PHE A O 1
ATOM 1207 N N . LEU A 1 158 ? -9.662 -2.554 20.615 1.00 85.88 158 LEU A N 1
ATOM 1208 C CA . LEU A 1 158 ? -9.351 -2.807 22.033 1.00 85.88 158 LEU A CA 1
ATOM 1209 C C . LEU A 1 158 ? -8.435 -4.017 22.182 1.00 85.88 158 LEU A C 1
ATOM 1211 O O . LEU A 1 158 ? -8.508 -4.946 21.367 1.00 85.88 158 LEU A O 1
ATOM 1215 N N . GLN A 1 159 ? -7.661 -4.078 23.267 1.00 83.62 159 GLN A N 1
ATOM 1216 C CA . GLN A 1 159 ? -6.751 -5.197 23.531 1.00 83.62 159 GLN A CA 1
ATOM 1217 C C . GLN A 1 159 ? -7.467 -6.558 23.490 1.00 83.62 159 GLN A C 1
ATOM 1219 O O . GLN A 1 159 ? -6.929 -7.524 22.945 1.00 83.62 159 GLN A O 1
ATOM 1224 N N . SER A 1 160 ? -8.716 -6.607 23.964 1.00 83.50 160 SER A N 1
ATOM 1225 C CA . SER A 1 160 ? -9.613 -7.774 23.941 1.00 83.50 160 SER A CA 1
ATOM 1226 C C . SER A 1 160 ? -9.824 -8.405 22.559 1.00 83.50 160 SER A C 1
ATOM 1228 O O . SER A 1 160 ? -9.971 -9.624 22.445 1.00 83.50 160 SER A O 1
ATOM 1230 N N . SER A 1 161 ? -9.853 -7.587 21.503 1.00 87.38 161 SER A N 1
ATOM 1231 C CA . SER A 1 161 ? -10.112 -8.007 20.115 1.00 87.38 161 SER A CA 1
ATOM 1232 C C . SER A 1 161 ? -8.900 -7.853 19.198 1.00 87.38 161 SER A C 1
ATOM 1234 O O . SER A 1 161 ? -8.879 -8.437 18.113 1.00 87.38 161 SER A O 1
ATOM 1236 N N . ARG A 1 162 ? -7.869 -7.124 19.638 1.00 91.06 162 ARG A N 1
ATOM 1237 C CA . ARG A 1 162 ? -6.669 -6.792 18.861 1.00 91.06 162 ARG A CA 1
ATOM 1238 C C . ARG A 1 162 ? -5.918 -8.026 18.378 1.00 91.06 162 ARG A C 1
ATOM 1240 O O . ARG A 1 162 ? -5.553 -8.087 17.209 1.00 91.06 162 ARG A O 1
ATOM 1247 N N . SER A 1 163 ? -5.735 -9.035 19.234 1.00 91.44 163 SER A N 1
ATOM 1248 C CA . SER A 1 163 ? -5.078 -10.294 18.841 1.00 91.44 163 SER A CA 1
ATOM 1249 C C . SER A 1 163 ? -5.834 -11.002 17.708 1.00 91.44 163 SER A C 1
ATOM 1251 O O . SER A 1 163 ? -5.245 -11.372 16.692 1.00 91.44 163 SER A O 1
ATOM 1253 N N . SER A 1 164 ? -7.160 -11.099 17.827 1.00 91.81 164 SER A N 1
ATOM 1254 C CA . SER A 1 164 ? -8.025 -11.667 16.789 1.00 91.81 164 SER A CA 1
ATOM 1255 C C . SER A 1 164 ? -8.011 -10.842 15.499 1.00 91.81 164 SER A C 1
ATOM 1257 O O . SER A 1 164 ? -7.947 -11.411 14.409 1.00 91.81 164 SER A O 1
ATOM 1259 N N . ALA A 1 165 ? -8.009 -9.510 15.599 1.00 93.81 165 ALA A N 1
ATOM 1260 C CA . ALA A 1 165 ? -7.902 -8.620 14.446 1.00 93.81 165 ALA A CA 1
ATOM 1261 C C . ALA A 1 165 ? -6.551 -8.771 13.725 1.00 93.81 165 ALA A C 1
ATOM 1263 O O . ALA A 1 165 ? -6.529 -8.852 12.497 1.00 93.81 165 ALA A O 1
ATOM 1264 N N . PHE A 1 166 ? -5.442 -8.899 14.463 1.00 95.06 166 PHE A N 1
ATOM 1265 C CA . PHE A 1 166 ? -4.129 -9.215 13.892 1.00 95.06 166 PHE A CA 1
ATOM 1266 C C . PHE A 1 166 ? -4.105 -10.578 13.208 1.00 95.06 166 PHE A C 1
ATOM 1268 O O . PHE A 1 166 ? -3.517 -10.696 12.136 1.00 95.06 166 PHE A O 1
ATOM 1275 N N . MET A 1 167 ? -4.762 -11.593 13.774 1.00 95.75 167 MET A N 1
ATOM 1276 C CA . MET A 1 167 ? -4.843 -12.903 13.128 1.00 95.75 167 MET A CA 1
ATOM 1277 C C . MET A 1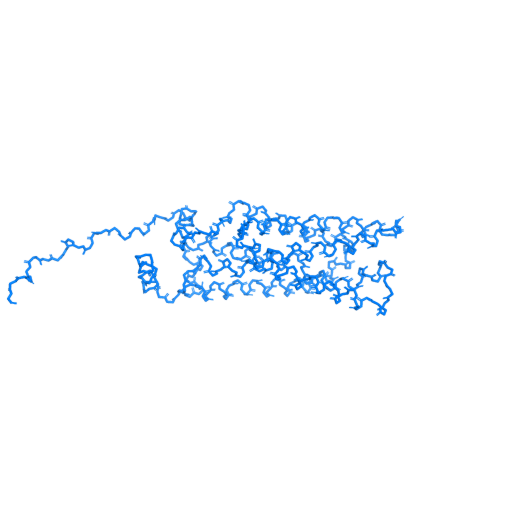 167 ? -5.588 -12.820 11.790 1.00 95.75 167 MET A C 1
ATOM 1279 O O . MET A 1 167 ? -5.110 -13.364 10.794 1.00 95.75 167 MET A O 1
ATOM 1283 N N . VAL A 1 168 ? -6.718 -12.105 11.730 1.00 96.38 168 VAL A N 1
ATOM 1284 C CA . VAL A 1 168 ? -7.463 -11.908 10.472 1.00 96.38 168 VAL A CA 1
ATOM 1285 C C . VAL A 1 168 ? -6.653 -11.078 9.476 1.00 96.38 168 VAL A C 1
ATOM 1287 O O . VAL A 1 168 ? -6.464 -11.511 8.341 1.00 96.38 168 VAL A O 1
ATOM 1290 N N . GLY A 1 169 ? -6.141 -9.918 9.894 1.00 96.12 169 GLY A N 1
ATOM 1291 C CA . GLY A 1 169 ? -5.350 -9.034 9.037 1.00 96.12 169 GLY A CA 1
ATOM 1292 C C . GLY A 1 169 ? -4.087 -9.714 8.507 1.00 96.12 169 GLY A C 1
ATOM 1293 O O . GLY A 1 169 ? -3.817 -9.659 7.310 1.00 96.12 169 GLY A O 1
ATOM 1294 N N . GLY A 1 170 ? -3.369 -10.436 9.368 1.00 95.81 170 GLY A N 1
ATOM 1295 C CA . GLY A 1 170 ? -2.205 -11.235 8.997 1.00 95.81 170 GLY A CA 1
ATOM 1296 C C . GLY A 1 170 ? -2.556 -12.370 8.036 1.00 95.81 170 GLY A C 1
ATOM 1297 O O . GLY A 1 170 ? -1.851 -12.568 7.051 1.00 95.81 170 GLY A O 1
ATOM 1298 N N . SER A 1 171 ? -3.674 -13.069 8.254 1.00 97.31 171 SER A N 1
ATOM 1299 C CA . SER A 1 171 ? -4.142 -14.109 7.325 1.00 97.31 171 SER A CA 1
ATOM 1300 C C . SER A 1 171 ? -4.426 -13.528 5.940 1.00 97.31 171 SER A C 1
ATOM 1302 O O . SER A 1 171 ? -3.960 -14.069 4.941 1.00 97.31 171 SER A O 1
ATOM 1304 N N . VAL A 1 172 ? -5.132 -12.394 5.869 1.00 97.19 172 VAL A N 1
ATOM 1305 C CA . VAL A 1 172 ? -5.408 -11.698 4.601 1.00 97.19 172 VAL A CA 1
ATOM 1306 C C . VAL A 1 172 ? -4.115 -11.246 3.932 1.00 97.19 172 VAL A C 1
ATOM 1308 O O . VAL A 1 172 ? -3.958 -11.447 2.730 1.00 97.19 172 VAL A O 1
ATOM 1311 N N . HIS A 1 173 ? -3.184 -10.680 4.697 1.00 95.81 173 HIS A N 1
ATOM 1312 C CA . HIS A 1 173 ? -1.885 -10.243 4.201 1.00 95.81 173 HIS A CA 1
ATOM 1313 C C . HIS A 1 173 ? -1.109 -11.409 3.571 1.00 95.81 173 HIS A C 1
ATOM 1315 O O . HIS A 1 173 ? -0.733 -11.343 2.402 1.00 95.81 173 HIS A O 1
ATOM 1321 N N . TRP A 1 174 ? -0.922 -12.511 4.300 1.00 95.81 174 TRP A N 1
ATOM 1322 C CA . TRP A 1 174 ? -0.156 -13.658 3.808 1.00 95.81 174 TRP A CA 1
ATOM 1323 C C . TRP A 1 174 ? -0.841 -14.385 2.650 1.00 95.81 174 TRP A C 1
ATOM 1325 O O . TRP A 1 174 ? -0.165 -14.755 1.692 1.00 95.81 174 TRP A O 1
ATOM 1335 N N . LEU A 1 175 ? -2.168 -14.542 2.683 1.00 97.00 175 LEU A N 1
ATOM 1336 C CA . LEU A 1 175 ? -2.915 -15.140 1.572 1.00 97.00 175 LEU A CA 1
ATOM 1337 C C . LEU A 1 175 ? -2.869 -14.266 0.316 1.00 97.00 175 LEU A C 1
ATOM 1339 O O . LEU A 1 175 ? -2.699 -14.786 -0.788 1.00 97.00 175 LEU A O 1
ATOM 1343 N N . SER A 1 176 ? -2.979 -12.946 0.472 1.00 95.94 176 SER A N 1
ATOM 1344 C CA . SER A 1 176 ? -2.858 -12.001 -0.644 1.00 95.94 176 SER A CA 1
ATOM 1345 C C . SER A 1 176 ? -1.451 -12.037 -1.233 1.00 95.94 176 SER A C 1
ATOM 1347 O O . SER A 1 176 ? -1.307 -12.142 -2.448 1.00 95.94 176 SER A O 1
ATOM 1349 N N . ASN A 1 177 ? -0.422 -12.039 -0.381 1.00 93.88 177 ASN A N 1
ATOM 1350 C CA . ASN A 1 177 ? 0.967 -12.180 -0.806 1.00 93.88 177 ASN A CA 1
ATOM 1351 C C . ASN A 1 177 ? 1.191 -13.484 -1.591 1.00 93.88 177 ASN A C 1
ATOM 1353 O O . ASN A 1 177 ? 1.704 -13.457 -2.707 1.00 93.88 177 ASN A O 1
ATOM 1357 N N . PHE A 1 178 ? 0.746 -14.619 -1.043 1.00 94.12 178 PHE A N 1
ATOM 1358 C CA . PHE A 1 178 ? 0.833 -15.917 -1.712 1.00 94.12 178 PHE A CA 1
ATOM 1359 C C . PHE A 1 178 ? 0.133 -15.901 -3.076 1.00 94.12 178 PHE A C 1
ATOM 1361 O O . PHE A 1 178 ? 0.692 -16.365 -4.066 1.00 94.12 178 PHE A O 1
ATOM 1368 N N . THR A 1 179 ? -1.065 -15.318 -3.140 1.00 93.75 179 THR A N 1
ATOM 1369 C CA . THR A 1 179 ? -1.839 -15.217 -4.383 1.00 93.75 179 THR A CA 1
ATOM 1370 C C . THR A 1 179 ? -1.100 -14.388 -5.430 1.00 93.75 179 THR A C 1
ATOM 1372 O O . THR A 1 179 ? -0.984 -14.823 -6.572 1.00 93.75 179 THR A O 1
ATOM 1375 N N . VAL A 1 180 ? -0.554 -13.226 -5.056 1.00 92.25 180 VAL A N 1
ATOM 1376 C CA . VAL A 1 180 ? 0.237 -12.392 -5.975 1.00 92.25 180 VAL A CA 1
ATOM 1377 C C . VAL A 1 180 ? 1.484 -13.142 -6.435 1.00 92.25 180 VAL A C 1
ATOM 1379 O O . VAL A 1 180 ? 1.723 -13.221 -7.636 1.00 92.25 180 VAL A O 1
ATOM 1382 N N . GLY A 1 181 ? 2.239 -13.753 -5.519 1.00 88.94 181 GLY A N 1
ATOM 1383 C CA . GLY A 1 181 ? 3.442 -14.518 -5.860 1.00 88.94 181 GLY A CA 1
ATOM 1384 C C . GLY A 1 181 ? 3.170 -15.702 -6.796 1.00 88.94 181 GLY A C 1
ATOM 1385 O O . GLY A 1 181 ? 3.974 -15.976 -7.683 1.00 88.94 181 GLY A O 1
ATOM 1386 N N . LEU A 1 182 ? 2.024 -16.371 -6.640 1.00 91.44 182 LEU A N 1
ATOM 1387 C CA . LEU A 1 182 ? 1.625 -17.502 -7.478 1.00 91.44 182 LEU A CA 1
ATOM 1388 C C . LEU A 1 182 ? 1.101 -17.064 -8.853 1.00 91.44 182 LEU A C 1
ATOM 1390 O O . LEU A 1 182 ? 1.446 -17.666 -9.866 1.00 91.44 182 LEU A O 1
ATOM 1394 N N . VAL A 1 183 ? 0.230 -16.053 -8.893 1.00 90.50 183 VAL A N 1
ATOM 1395 C CA . VAL A 1 183 ? -0.539 -15.697 -10.097 1.00 90.50 183 VAL A CA 1
ATOM 1396 C C . VAL A 1 183 ? 0.217 -14.711 -10.992 1.00 90.50 183 VAL A C 1
ATOM 1398 O O . VAL A 1 183 ? 0.063 -14.746 -12.214 1.00 90.50 183 VAL A O 1
ATOM 1401 N N . PHE A 1 184 ? 1.055 -13.847 -10.416 1.00 87.69 184 PHE A N 1
ATOM 1402 C CA . PHE A 1 184 ? 1.713 -12.775 -11.162 1.00 87.69 184 PHE A CA 1
ATOM 1403 C C . PHE A 1 184 ? 2.608 -13.251 -12.321 1.00 87.69 184 PHE A C 1
ATOM 1405 O O . PHE A 1 184 ? 2.503 -12.655 -13.394 1.00 87.69 184 PHE A O 1
ATOM 1412 N N . PRO A 1 185 ? 3.410 -14.331 -12.200 1.00 87.12 185 PRO A N 1
ATOM 1413 C CA . PRO A 1 185 ? 4.184 -14.838 -13.336 1.00 87.12 185 PRO A CA 1
ATOM 1414 C C . PRO A 1 185 ? 3.307 -15.201 -14.545 1.00 87.12 185 PRO A C 1
ATOM 1416 O O . PRO A 1 185 ? 3.649 -14.883 -15.681 1.00 87.12 185 PRO A O 1
ATOM 1419 N N . PHE A 1 186 ? 2.134 -15.803 -14.315 1.00 90.00 186 PHE A N 1
ATOM 1420 C CA . PHE A 1 186 ? 1.192 -16.135 -15.390 1.00 90.00 186 PHE A CA 1
ATOM 1421 C C . PHE A 1 186 ? 0.562 -14.886 -16.010 1.00 90.00 186 PHE A C 1
ATOM 1423 O O . PHE A 1 186 ? 0.450 -14.798 -17.234 1.00 90.00 186 PHE A O 1
ATOM 1430 N N . ILE A 1 187 ? 0.183 -13.910 -15.175 1.00 88.81 187 ILE A N 1
ATOM 1431 C CA . ILE A 1 187 ? -0.323 -12.612 -15.641 1.00 88.81 187 ILE A CA 1
ATOM 1432 C C . ILE A 1 187 ? 0.709 -11.958 -16.550 1.00 88.81 187 ILE A C 1
ATOM 1434 O O . ILE A 1 187 ? 0.353 -11.498 -17.627 1.00 88.81 187 ILE A O 1
ATOM 1438 N N . GLN A 1 188 ? 1.977 -11.943 -16.153 1.00 84.25 188 GLN A N 1
ATOM 1439 C CA . GLN A 1 188 ? 2.996 -11.216 -16.892 1.00 84.25 188 GLN A CA 1
ATOM 1440 C C . GLN A 1 188 ? 3.454 -11.920 -18.172 1.00 84.25 188 GLN A C 1
ATOM 1442 O O . GLN A 1 188 ? 3.740 -11.229 -19.148 1.00 84.25 188 GLN A O 1
ATOM 1447 N N . VAL A 1 189 ? 3.383 -13.250 -18.255 1.00 86.69 189 VAL A N 1
ATOM 1448 C CA . VAL A 1 189 ? 3.496 -13.951 -19.549 1.00 86.69 189 VAL A CA 1
ATOM 1449 C C . VAL A 1 189 ? 2.323 -13.612 -20.481 1.00 86.69 189 VAL A C 1
ATOM 1451 O O . VAL A 1 189 ? 2.527 -13.453 -21.681 1.00 86.69 189 VAL A O 1
ATOM 1454 N N . GLY A 1 190 ? 1.102 -13.486 -19.951 1.00 88.50 190 GLY A N 1
ATOM 1455 C CA . GLY A 1 190 ? -0.094 -13.225 -20.761 1.00 88.50 190 GLY A CA 1
ATOM 1456 C C . GLY A 1 190 ? -0.291 -11.760 -21.173 1.00 88.50 190 GLY A C 1
ATOM 1457 O O . GLY A 1 190 ? -0.712 -11.491 -22.295 1.00 88.50 190 GLY A O 1
ATOM 1458 N N . LEU A 1 191 ? -0.021 -10.816 -20.268 1.00 86.69 191 LEU A N 1
ATOM 1459 C CA . LEU A 1 191 ? -0.308 -9.384 -20.426 1.00 86.69 191 LEU A CA 1
ATOM 1460 C C . LEU A 1 191 ? 0.953 -8.538 -20.656 1.00 86.69 191 LEU A C 1
ATOM 1462 O O . LEU A 1 191 ? 0.833 -7.377 -21.053 1.00 86.69 191 LEU A O 1
ATOM 1466 N N . GLY A 1 192 ? 2.150 -9.066 -20.387 1.00 85.44 192 GLY A N 1
ATOM 1467 C CA . GLY A 1 192 ? 3.403 -8.325 -20.535 1.00 85.44 192 GLY A CA 1
ATOM 1468 C C . GLY A 1 192 ? 3.384 -6.998 -19.754 1.00 85.44 192 GLY A C 1
ATOM 1469 O O . GLY A 1 192 ? 3.064 -7.004 -18.560 1.00 85.44 192 GLY A O 1
ATOM 1470 N N . PRO A 1 193 ? 3.668 -5.847 -20.399 1.00 81.56 193 PRO A N 1
ATOM 1471 C CA . PRO A 1 193 ? 3.617 -4.521 -19.771 1.00 81.56 193 PRO A CA 1
ATOM 1472 C C . PRO A 1 193 ? 2.282 -4.175 -19.097 1.00 81.56 193 PRO A C 1
ATOM 1474 O O . PRO A 1 193 ? 2.266 -3.476 -18.085 1.00 81.56 193 PRO A O 1
ATOM 1477 N N . TYR A 1 194 ? 1.158 -4.690 -19.606 1.00 89.19 194 TYR A N 1
ATOM 1478 C CA . TYR A 1 194 ? -0.184 -4.375 -19.100 1.00 89.19 194 TYR A CA 1
ATOM 1479 C C . TYR A 1 194 ? -0.500 -5.021 -17.742 1.00 89.19 194 TYR A C 1
ATOM 1481 O O . TYR A 1 194 ? -1.519 -4.705 -17.127 1.00 89.19 194 TYR A O 1
ATOM 1489 N N . SER A 1 195 ? 0.385 -5.878 -17.230 1.00 88.69 195 SER A N 1
ATOM 1490 C CA . SER A 1 195 ? 0.252 -6.530 -15.919 1.00 88.69 195 SER A CA 1
ATOM 1491 C C . SER A 1 195 ? 0.108 -5.532 -14.768 1.00 88.69 195 SER A C 1
ATOM 1493 O O . SER A 1 195 ? -0.649 -5.770 -13.827 1.00 88.69 195 SER A O 1
ATOM 1495 N N . PHE A 1 196 ? 0.782 -4.381 -14.860 1.00 90.00 196 PHE A N 1
ATOM 1496 C CA . PHE A 1 196 ? 0.757 -3.344 -13.825 1.00 90.00 196 PHE A CA 1
ATOM 1497 C C . PHE A 1 196 ? -0.572 -2.569 -13.768 1.00 90.00 196 PHE A C 1
ATOM 1499 O O . PHE A 1 196 ? -0.847 -1.920 -12.758 1.00 90.00 196 PHE A O 1
ATOM 1506 N N . ILE A 1 197 ? -1.446 -2.680 -14.780 1.00 93.50 197 ILE A N 1
ATOM 1507 C CA . ILE A 1 197 ? -2.801 -2.099 -14.731 1.00 93.50 197 ILE A CA 1
ATOM 1508 C C . ILE A 1 197 ? -3.628 -2.753 -13.626 1.00 93.50 197 ILE A C 1
ATOM 1510 O O . ILE A 1 197 ? -4.400 -2.071 -12.956 1.00 93.50 197 ILE A O 1
ATOM 1514 N N . ILE A 1 198 ? -3.449 -4.055 -13.391 1.00 93.81 198 ILE A N 1
ATOM 1515 C CA . ILE A 1 198 ? -4.167 -4.771 -12.329 1.00 93.81 198 ILE A CA 1
ATOM 1516 C C . ILE A 1 198 ? -3.827 -4.148 -10.971 1.00 93.81 198 ILE A C 1
ATOM 1518 O O . ILE A 1 198 ? -4.722 -3.828 -10.190 1.00 93.81 198 ILE A O 1
ATOM 1522 N N . PHE A 1 199 ? -2.543 -3.882 -10.732 1.00 94.12 199 PHE A N 1
ATOM 1523 C CA . PHE A 1 199 ? -2.077 -3.193 -9.532 1.00 94.12 199 PHE A CA 1
ATOM 1524 C C . PHE A 1 199 ? -2.578 -1.752 -9.449 1.00 94.12 199 PHE A C 1
ATOM 1526 O O . PHE A 1 199 ? -3.022 -1.329 -8.384 1.00 94.12 199 PHE A O 1
ATOM 1533 N N . ALA A 1 200 ? -2.599 -1.016 -10.564 1.00 95.94 200 ALA A N 1
ATOM 1534 C CA . ALA A 1 200 ? -3.174 0.327 -10.605 1.00 95.94 200 ALA A CA 1
ATOM 1535 C C . ALA A 1 200 ? -4.661 0.322 -10.200 1.00 95.94 200 ALA A C 1
ATOM 1537 O O . ALA A 1 200 ? -5.077 1.130 -9.370 1.00 95.94 200 ALA A O 1
ATOM 1538 N N . VAL A 1 201 ? -5.457 -0.619 -10.716 1.00 97.12 201 VAL A N 1
ATOM 1539 C CA . VAL A 1 201 ? -6.877 -0.757 -10.355 1.00 97.12 201 VAL A CA 1
ATOM 1540 C C . VAL A 1 201 ? -7.037 -1.056 -8.865 1.00 97.12 201 VAL A C 1
ATOM 1542 O O . VAL A 1 201 ? -7.859 -0.417 -8.211 1.00 97.12 201 VAL A O 1
ATOM 1545 N N . ILE A 1 202 ? -6.232 -1.962 -8.302 1.00 96.31 202 ILE A N 1
ATOM 1546 C CA . ILE A 1 202 ? -6.254 -2.238 -6.859 1.00 96.31 202 ILE A CA 1
ATOM 1547 C C . ILE A 1 202 ? -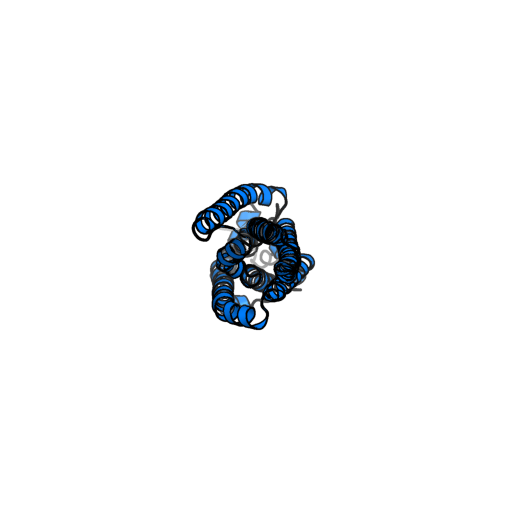5.901 -0.982 -6.054 1.00 96.31 202 ILE A C 1
ATOM 1549 O O . ILE A 1 202 ? -6.657 -0.610 -5.157 1.00 96.31 202 ILE A O 1
ATOM 1553 N N . CYS A 1 203 ? -4.820 -0.279 -6.404 1.00 96.81 203 CYS A N 1
ATOM 1554 C CA . CYS A 1 203 ? -4.428 0.971 -5.748 1.00 96.81 203 CYS A CA 1
ATOM 1555 C C . CYS A 1 203 ? -5.548 2.020 -5.798 1.00 96.81 203 CYS A C 1
ATOM 1557 O O . CYS A 1 203 ? -5.831 2.668 -4.789 1.00 96.81 203 CYS A O 1
ATOM 1559 N N . LEU A 1 204 ? -6.226 2.163 -6.940 1.00 97.62 204 LEU A N 1
ATOM 1560 C CA . LEU A 1 204 ? -7.349 3.086 -7.100 1.00 97.62 204 LEU A CA 1
ATOM 1561 C C . LEU A 1 204 ? -8.538 2.691 -6.213 1.00 97.62 204 LEU A C 1
ATOM 1563 O O . LEU A 1 204 ? -9.069 3.534 -5.491 1.00 97.62 204 LEU A O 1
ATOM 1567 N N . LEU A 1 205 ? -8.934 1.416 -6.223 1.00 97.75 205 LEU A N 1
ATOM 1568 C CA . LEU A 1 205 ? -10.038 0.914 -5.399 1.00 97.75 205 LEU A CA 1
ATOM 1569 C C . LEU A 1 205 ? -9.751 1.084 -3.902 1.00 97.75 205 LEU A C 1
ATOM 1571 O O . LEU A 1 205 ? -10.619 1.551 -3.161 1.00 97.75 205 LEU A O 1
ATOM 1575 N N . THR A 1 206 ? -8.531 0.778 -3.457 1.00 96.88 206 THR A N 1
ATOM 1576 C CA . THR A 1 206 ? -8.125 0.980 -2.060 1.00 96.88 206 THR A CA 1
ATOM 1577 C C . THR A 1 206 ? -8.057 2.466 -1.701 1.00 96.88 206 THR A C 1
ATOM 1579 O O . THR A 1 206 ? -8.456 2.837 -0.595 1.00 96.88 206 THR A O 1
ATOM 1582 N N . THR A 1 207 ? -7.644 3.339 -2.627 1.00 97.19 207 THR A N 1
ATOM 1583 C CA . THR A 1 207 ? -7.669 4.801 -2.432 1.00 97.19 207 THR A CA 1
ATOM 1584 C C . THR A 1 207 ? -9.100 5.304 -2.253 1.00 97.19 207 THR A C 1
ATOM 1586 O O . THR A 1 207 ? -9.385 6.003 -1.282 1.00 97.19 207 THR A O 1
ATOM 1589 N N . ILE A 1 208 ? -10.025 4.905 -3.133 1.00 97.50 208 ILE A N 1
ATOM 1590 C CA . ILE A 1 208 ? -11.445 5.282 -3.051 1.00 97.50 208 ILE A CA 1
ATOM 1591 C C . ILE A 1 208 ? -12.052 4.787 -1.734 1.00 97.50 208 ILE A C 1
ATOM 1593 O O . ILE A 1 208 ? -12.714 5.552 -1.032 1.00 97.50 208 ILE A O 1
ATOM 1597 N N . TYR A 1 209 ? -11.787 3.534 -1.356 1.00 96.94 209 TYR A N 1
ATOM 1598 C CA . TYR A 1 209 ? -12.262 2.988 -0.085 1.00 96.94 209 TYR A CA 1
ATOM 1599 C C . TYR A 1 209 ? -11.716 3.776 1.113 1.00 96.94 209 TYR A C 1
ATOM 1601 O O . TYR A 1 209 ? -12.471 4.173 2.001 1.00 96.94 209 TYR A O 1
ATOM 1609 N N . THR A 1 210 ? -10.413 4.056 1.123 1.00 95.44 210 THR A N 1
ATOM 1610 C CA . THR A 1 210 ? -9.775 4.832 2.196 1.00 95.44 210 THR A CA 1
ATOM 1611 C C . THR A 1 210 ? -10.364 6.238 2.280 1.00 95.44 210 THR A C 1
ATOM 1613 O O . THR A 1 210 ? -10.597 6.759 3.370 1.00 95.44 210 THR A O 1
ATOM 1616 N N . PHE A 1 211 ? -10.662 6.852 1.136 1.00 95.81 211 PHE A N 1
ATOM 1617 C CA . PHE A 1 211 ? -11.252 8.181 1.092 1.00 95.81 211 PHE A CA 1
ATOM 1618 C C . PHE A 1 211 ? -12.670 8.193 1.670 1.00 95.81 211 PHE A C 1
ATOM 1620 O O . PHE A 1 211 ? -13.015 9.124 2.393 1.00 95.81 211 PHE A O 1
ATOM 1627 N N . LEU A 1 212 ? -13.480 7.175 1.388 1.00 94.31 212 LEU A N 1
ATOM 1628 C CA . LEU A 1 212 ? -14.890 7.151 1.779 1.00 94.31 212 LEU A CA 1
ATOM 1629 C C . LEU A 1 212 ? -15.134 6.606 3.194 1.00 94.31 212 LEU A C 1
ATOM 1631 O O . LEU A 1 212 ? -16.033 7.098 3.874 1.00 94.31 212 LEU A O 1
ATOM 1635 N N . ILE A 1 213 ? -14.380 5.591 3.630 1.00 93.12 213 ILE A N 1
ATOM 1636 C CA . ILE A 1 213 ? -14.718 4.791 4.821 1.00 93.12 213 ILE A CA 1
ATOM 1637 C C . ILE A 1 213 ? -13.697 4.923 5.952 1.00 93.12 213 ILE A C 1
ATOM 1639 O O . ILE A 1 213 ? -14.089 4.886 7.115 1.00 93.12 213 ILE A O 1
ATOM 1643 N N . VAL A 1 214 ? -12.405 5.083 5.656 1.00 93.25 214 VAL A N 1
ATOM 1644 C CA . VAL A 1 214 ? -11.366 5.079 6.699 1.00 93.25 214 VAL A CA 1
ATOM 1645 C C . VAL A 1 214 ? -11.313 6.447 7.397 1.00 93.25 214 VAL A C 1
ATOM 1647 O O . VAL A 1 214 ? -11.010 7.449 6.741 1.00 93.25 214 VAL A O 1
ATOM 1650 N N . PRO A 1 215 ? -11.597 6.532 8.712 1.00 90.62 215 PRO A N 1
ATOM 1651 C CA . PRO A 1 215 ? -11.496 7.784 9.450 1.00 90.62 215 PRO A CA 1
ATOM 1652 C C . PRO A 1 215 ? -10.035 8.141 9.743 1.00 90.62 215 PRO A C 1
ATOM 1654 O O . PRO A 1 215 ? -9.149 7.290 9.739 1.00 90.62 215 PRO A O 1
ATOM 1657 N N . GLU A 1 216 ? -9.781 9.420 10.020 1.00 91.56 216 GLU A N 1
ATOM 1658 C CA . GLU A 1 216 ? -8.488 9.843 10.562 1.00 91.56 216 GLU A CA 1
ATOM 1659 C C . GLU A 1 216 ? -8.398 9.449 12.040 1.00 91.56 216 GLU A C 1
ATOM 1661 O O . GLU A 1 216 ? -9.333 9.724 12.793 1.00 91.56 216 GLU A O 1
ATOM 1666 N N . THR A 1 217 ? -7.284 8.831 12.439 1.00 89.25 217 THR A N 1
ATOM 1667 C CA . THR A 1 217 ? -7.010 8.370 13.812 1.00 89.25 217 THR A CA 1
ATOM 1668 C C . THR A 1 217 ? -6.030 9.279 14.555 1.00 89.25 217 THR A C 1
ATOM 1670 O O . THR A 1 217 ? -5.891 9.177 15.772 1.00 89.25 217 THR A O 1
ATOM 1673 N N . LYS A 1 218 ? -5.342 10.187 13.850 1.00 88.50 218 LYS A N 1
ATOM 1674 C CA . LYS A 1 218 ? -4.400 11.136 14.451 1.00 88.50 218 LYS A CA 1
ATOM 1675 C C . LYS A 1 218 ? -5.067 11.980 15.540 1.00 88.50 218 LYS A C 1
ATOM 1677 O O . LYS A 1 218 ? -6.083 12.625 15.289 1.00 88.50 218 LYS A O 1
ATOM 1682 N N . ALA A 1 219 ? -4.406 12.042 16.699 1.00 83.81 219 ALA A N 1
ATOM 1683 C CA . ALA A 1 219 ? -4.801 12.851 17.853 1.00 83.81 219 ALA A CA 1
ATOM 1684 C C . ALA A 1 219 ? -6.242 12.591 18.330 1.00 83.81 219 ALA A C 1
ATOM 1686 O O . ALA A 1 219 ? -6.872 13.488 18.884 1.00 83.81 219 ALA A O 1
ATOM 1687 N N . LYS A 1 220 ? -6.754 11.376 18.097 1.00 85.69 220 LYS A N 1
ATOM 1688 C CA . LYS A 1 220 ? -8.042 10.921 18.614 1.00 85.69 220 LYS A CA 1
ATOM 1689 C C . LYS A 1 220 ? -7.854 9.880 19.698 1.00 85.69 220 LYS A C 1
ATOM 1691 O O . LYS A 1 220 ? -6.924 9.075 19.628 1.00 85.69 220 LYS A O 1
ATOM 1696 N N . THR A 1 221 ? -8.758 9.875 20.666 1.00 85.06 221 THR A N 1
ATOM 1697 C CA . THR A 1 221 ? -8.794 8.825 21.686 1.00 85.06 221 THR A CA 1
ATOM 1698 C C . THR A 1 221 ? -9.442 7.560 21.128 1.00 85.06 221 THR A C 1
ATOM 1700 O O . THR A 1 221 ? -10.187 7.593 20.141 1.00 85.06 221 THR A O 1
ATOM 1703 N N . PHE A 1 222 ? -9.185 6.422 21.774 1.00 82.38 222 PHE A N 1
ATOM 1704 C CA . PHE A 1 222 ? -9.812 5.157 21.398 1.00 82.38 222 PHE A CA 1
ATOM 1705 C C . PHE A 1 222 ? -11.351 5.262 21.400 1.00 82.38 222 PHE A C 1
ATOM 1707 O O . PHE A 1 222 ? -12.016 4.812 20.464 1.00 82.38 222 PHE A O 1
ATOM 1714 N N . MET A 1 223 ? -11.918 5.920 22.416 1.00 79.62 223 MET A N 1
ATOM 1715 C CA . MET A 1 223 ? -13.363 6.123 22.550 1.00 79.62 223 MET A CA 1
ATOM 1716 C C . MET A 1 223 ? -13.944 6.939 21.392 1.00 79.62 223 MET A C 1
ATOM 1718 O O . MET A 1 223 ? -14.981 6.567 20.843 1.00 79.62 223 MET A O 1
ATOM 1722 N N . GLU A 1 224 ? -13.260 8.001 20.957 1.00 85.31 224 GLU A N 1
ATOM 1723 C CA . GLU A 1 224 ? -13.686 8.797 19.800 1.00 85.31 224 GLU A CA 1
ATOM 1724 C C . GLU A 1 224 ? -13.681 7.979 18.505 1.00 85.31 224 GLU A C 1
ATOM 1726 O O . GLU A 1 224 ? -14.615 8.073 17.702 1.00 85.31 224 GLU A O 1
ATOM 1731 N N . ILE A 1 225 ? -12.647 7.159 18.294 1.00 86.06 225 ILE A N 1
ATOM 1732 C CA . ILE A 1 225 ? -12.550 6.273 17.127 1.00 86.06 225 ILE A CA 1
ATOM 1733 C C . ILE A 1 225 ? -13.688 5.248 17.156 1.00 86.06 225 ILE A C 1
ATOM 1735 O O . ILE A 1 225 ? -14.387 5.069 16.153 1.00 86.06 225 ILE A O 1
ATOM 1739 N N . ASN A 1 226 ? -13.924 4.615 18.306 1.00 84.06 226 ASN A N 1
ATOM 1740 C CA . ASN A 1 226 ? -15.003 3.648 18.471 1.00 84.06 226 ASN A CA 1
ATOM 1741 C C . ASN A 1 226 ? -16.374 4.292 18.225 1.00 84.06 226 ASN A C 1
ATOM 1743 O O . ASN A 1 226 ? -17.192 3.730 17.505 1.00 84.06 226 ASN A O 1
ATOM 1747 N N . HIS A 1 227 ? -16.597 5.509 18.718 1.00 83.75 227 HIS A N 1
ATOM 1748 C CA . HIS A 1 227 ? -17.827 6.261 18.480 1.00 83.75 227 HIS A CA 1
ATOM 1749 C C . HIS A 1 227 ? -18.057 6.558 16.985 1.00 83.75 227 HIS A C 1
ATOM 1751 O O . HIS A 1 227 ? -19.165 6.373 16.469 1.00 83.75 227 HIS A O 1
ATOM 1757 N N . ILE A 1 228 ? -17.006 6.945 16.247 1.00 86.56 228 ILE A N 1
ATOM 1758 C CA . ILE A 1 228 ? -17.080 7.128 14.786 1.00 86.56 228 ILE A CA 1
ATOM 1759 C C . ILE A 1 228 ? -17.542 5.830 14.109 1.00 86.56 228 ILE A C 1
ATOM 1761 O O . ILE A 1 228 ? -18.474 5.849 13.298 1.00 86.56 228 ILE A O 1
ATOM 1765 N N . PHE A 1 229 ? -16.946 4.694 14.471 1.00 86.81 229 PHE A N 1
ATOM 1766 C CA . PHE A 1 229 ? -17.331 3.406 13.902 1.00 86.81 229 PHE A CA 1
ATOM 1767 C C . PHE A 1 229 ? -18.702 2.910 14.377 1.00 86.81 229 PHE A C 1
ATOM 1769 O O . PHE A 1 229 ? -19.435 2.328 13.578 1.00 86.81 229 PHE A O 1
ATOM 1776 N N . ALA A 1 230 ? -19.101 3.158 15.624 1.00 83.62 230 ALA A N 1
ATOM 1777 C CA . ALA A 1 230 ? -20.421 2.809 16.149 1.00 83.62 230 ALA A CA 1
ATOM 1778 C C . ALA A 1 230 ? -21.529 3.494 15.337 1.00 83.62 230 ALA A C 1
ATOM 1780 O O . ALA A 1 230 ? -22.468 2.831 14.877 1.00 83.62 230 ALA A O 1
ATOM 1781 N N . ARG A 1 231 ? -21.342 4.786 15.028 1.00 85.25 231 ARG A N 1
ATOM 1782 C CA . ARG A 1 231 ? -22.230 5.546 14.141 1.00 85.25 231 ARG A CA 1
ATOM 1783 C C . ARG A 1 231 ? -22.303 4.937 12.738 1.00 85.25 231 ARG A C 1
ATOM 1785 O O . ARG A 1 231 ? -23.394 4.806 12.184 1.00 85.25 231 ARG A O 1
ATOM 1792 N N . MET A 1 232 ? -21.170 4.517 12.169 1.00 85.31 232 MET A N 1
ATOM 1793 C CA . MET A 1 232 ? -21.135 3.840 10.861 1.00 85.31 232 MET A CA 1
ATOM 1794 C C . MET A 1 232 ? -21.815 2.463 10.889 1.00 85.31 232 MET A C 1
ATOM 1796 O O . MET A 1 232 ? -22.461 2.061 9.918 1.00 85.31 232 MET A O 1
ATOM 1800 N N . ASN A 1 233 ? -21.693 1.743 12.004 1.00 84.06 233 ASN A N 1
ATOM 1801 C CA . ASN A 1 233 ? -22.305 0.434 12.225 1.00 84.06 233 ASN A CA 1
ATOM 1802 C C . ASN A 1 233 ? -23.802 0.526 12.588 1.00 84.06 233 ASN A C 1
ATOM 1804 O O . ASN A 1 233 ? -24.462 -0.511 12.668 1.00 84.06 233 ASN A O 1
ATOM 1808 N N . LYS A 1 234 ? -24.352 1.741 12.766 1.00 83.44 234 LYS A N 1
ATOM 1809 C CA . LYS A 1 234 ? -25.737 2.000 13.206 1.00 83.44 234 LYS A CA 1
ATOM 1810 C C . LYS A 1 234 ? -26.092 1.265 14.506 1.00 83.44 234 LYS A C 1
ATOM 1812 O O . LYS A 1 234 ? -27.208 0.770 14.656 1.00 83.44 234 LYS A O 1
ATOM 1817 N N . VAL A 1 235 ? -25.129 1.151 15.416 1.00 77.00 235 VAL A N 1
ATOM 1818 C CA . VAL A 1 235 ? -25.341 0.593 16.755 1.00 77.00 235 VAL A CA 1
ATOM 1819 C C . VAL A 1 235 ? -25.455 1.779 17.707 1.00 77.00 235 VAL A C 1
ATOM 1821 O O . VAL A 1 235 ? -24.584 2.646 17.675 1.00 77.00 235 VAL A O 1
ATOM 1824 N N . SER A 1 236 ? -26.537 1.849 18.491 1.00 57.38 236 SER A N 1
ATOM 1825 C CA . SER A 1 236 ? -26.682 2.876 19.529 1.00 57.38 236 SER A CA 1
ATOM 1826 C C . SER A 1 236 ? -25.496 2.805 20.481 1.00 57.38 236 SER A C 1
ATOM 1828 O O . SER A 1 236 ? -25.048 1.712 20.833 1.00 57.38 236 SER A O 1
ATOM 1830 N N . GLU A 1 237 ? -24.976 3.972 20.845 1.00 53.41 237 GLU A N 1
ATOM 1831 C CA . GLU A 1 237 ? -23.886 4.118 21.800 1.00 53.41 237 GLU A CA 1
ATOM 1832 C C . GLU A 1 237 ? -24.191 3.300 23.054 1.00 53.41 237 GLU A C 1
ATOM 1834 O O . GLU A 1 237 ? -25.263 3.431 23.644 1.00 53.41 237 GLU A O 1
ATOM 1839 N N . VAL A 1 238 ? -23.248 2.456 23.476 1.00 45.06 238 VAL A N 1
ATOM 1840 C CA . VAL A 1 238 ? -23.233 2.006 24.867 1.00 45.06 238 VAL A CA 1
ATOM 1841 C C . VAL A 1 238 ? -22.762 3.216 25.663 1.00 45.06 238 VAL A C 1
ATOM 1843 O O . VAL A 1 238 ? -21.581 3.349 25.975 1.00 45.06 238 VAL A O 1
ATOM 1846 N N . HIS A 1 239 ? -23.670 4.155 25.918 1.00 37.44 239 HIS A N 1
ATOM 1847 C CA . HIS A 1 239 ? -23.517 5.000 27.085 1.00 37.44 239 HIS A CA 1
ATOM 1848 C C . HIS A 1 239 ? -23.582 4.054 28.289 1.00 37.44 239 HIS A C 1
ATOM 1850 O O . HIS A 1 239 ? -24.559 3.312 28.408 1.00 37.44 239 HIS A O 1
ATOM 1856 N N . PRO A 1 240 ? -22.588 4.047 29.193 1.00 35.34 240 PRO A N 1
ATOM 1857 C CA . PRO A 1 240 ? -22.843 3.610 30.552 1.00 35.34 240 PRO A CA 1
ATOM 1858 C C . PRO A 1 240 ? -23.734 4.694 31.171 1.00 35.34 240 PRO A C 1
ATOM 1860 O O . PRO A 1 240 ? -23.267 5.616 31.841 1.00 35.34 240 PRO A O 1
ATOM 1863 N N . GLU A 1 241 ? -25.016 4.676 30.817 1.00 33.28 241 GLU A N 1
ATOM 1864 C CA . GLU A 1 241 ? -26.000 5.540 31.441 1.00 33.28 241 GLU A CA 1
ATOM 1865 C C . GLU A 1 241 ? -26.156 5.069 32.889 1.00 33.28 241 GLU A C 1
ATOM 1867 O O . GLU A 1 241 ? -26.172 3.876 33.190 1.00 33.28 241 GLU A O 1
ATOM 1872 N N . LYS A 1 242 ? -26.158 6.041 33.798 1.00 35.00 242 LYS A N 1
ATOM 1873 C CA . LYS A 1 242 ? -26.103 5.912 35.259 1.00 35.00 242 LYS A CA 1
ATOM 1874 C C . LYS A 1 242 ? -27.367 5.279 35.878 1.00 35.00 242 LYS A C 1
ATOM 1876 O O . LYS A 1 242 ? -27.820 5.754 36.915 1.00 35.00 242 LYS A O 1
ATOM 1881 N N . GLU A 1 243 ? -27.952 4.244 35.282 1.00 35.75 243 GLU A N 1
ATOM 1882 C C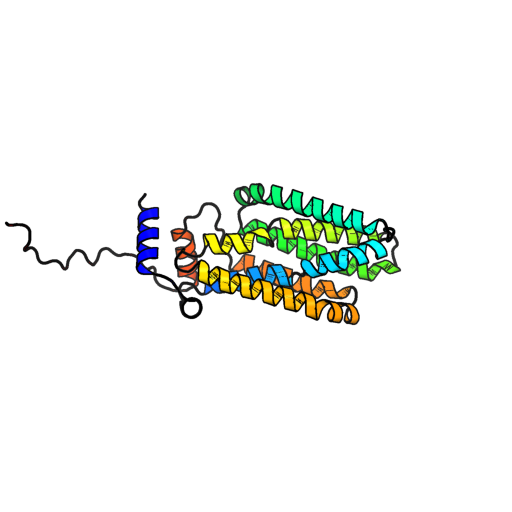A . GLU A 1 243 ? -29.237 3.679 35.730 1.00 35.75 243 GLU A CA 1
ATOM 1883 C C . GLU A 1 243 ? -29.140 2.521 36.740 1.00 35.75 243 GLU A C 1
ATOM 1885 O O . GLU A 1 243 ? -30.151 2.162 37.328 1.00 35.75 243 GLU A O 1
ATOM 1890 N N . GLU A 1 244 ? -27.954 1.992 37.067 1.00 39.22 244 GLU A N 1
ATOM 1891 C CA . GLU A 1 244 ? -27.830 0.903 38.066 1.00 39.22 244 GLU A CA 1
ATOM 1892 C C . GLU A 1 244 ? -27.491 1.356 39.503 1.00 39.22 244 GLU A C 1
ATOM 1894 O O . GLU A 1 244 ? -27.169 0.536 40.360 1.00 39.22 244 GLU A O 1
ATOM 1899 N N . LEU A 1 245 ? -27.588 2.652 39.825 1.00 37.69 245 LEU A N 1
ATOM 1900 C CA . LEU A 1 245 ? -27.371 3.150 41.200 1.00 37.69 245 LEU A CA 1
ATOM 1901 C C . LEU A 1 245 ? -28.659 3.482 41.972 1.00 37.69 245 LEU A C 1
ATOM 1903 O O . LEU A 1 245 ? -28.575 3.921 43.117 1.00 37.69 245 LEU A O 1
ATOM 1907 N N . THR A 1 246 ? -29.841 3.243 41.397 1.00 36.62 246 THR A N 1
ATOM 1908 C CA . THR A 1 246 ? -31.134 3.472 42.075 1.00 36.62 246 THR A CA 1
ATOM 1909 C C . THR A 1 246 ? -31.815 2.217 42.625 1.00 36.62 246 THR A C 1
ATOM 1911 O O . THR A 1 246 ? -32.783 2.360 43.364 1.00 36.62 246 THR A O 1
ATOM 1914 N N . ASP A 1 247 ? -31.285 1.017 42.369 1.00 36.25 247 ASP A N 1
ATOM 1915 C CA . ASP A 1 247 ? -31.924 -0.247 42.785 1.00 36.25 247 ASP A CA 1
ATOM 1916 C C . ASP A 1 247 ? -31.328 -0.899 44.048 1.00 36.25 247 ASP A C 1
ATOM 1918 O O . ASP A 1 247 ? -31.697 -2.018 44.409 1.00 36.25 247 ASP A O 1
ATOM 1922 N N . PHE A 1 248 ? -30.466 -0.199 44.793 1.00 36.41 248 PHE A N 1
ATOM 1923 C CA . PHE A 1 248 ? -30.089 -0.655 46.134 1.00 36.41 248 PHE A CA 1
ATOM 1924 C C . PHE A 1 248 ? -31.077 -0.132 47.190 1.00 36.41 248 PHE A C 1
ATOM 1926 O O . PHE A 1 248 ? -31.228 1.084 47.335 1.00 36.41 248 PHE A O 1
ATOM 1933 N N . PRO A 1 249 ? -31.743 -1.015 47.962 1.00 39.56 249 PRO A N 1
ATOM 1934 C CA . PRO A 1 249 ? -32.637 -0.586 49.028 1.00 39.56 249 PRO A CA 1
ATOM 1935 C C . PRO A 1 249 ? -31.856 0.172 50.123 1.00 39.56 249 PRO A C 1
ATOM 1937 O O . PRO A 1 249 ? -30.721 -0.199 50.436 1.00 39.56 249 PRO A O 1
ATOM 1940 N N . PRO A 1 250 ? -32.448 1.207 50.752 1.00 43.22 250 PRO A N 1
ATOM 1941 C CA . PRO A 1 250 ? -31.779 2.091 51.711 1.00 43.22 250 PRO A CA 1
ATOM 1942 C C . PRO A 1 250 ? -31.607 1.463 53.110 1.00 43.22 250 PRO A C 1
ATOM 1944 O O . PRO A 1 250 ? -31.898 2.096 54.120 1.00 43.22 250 PRO A O 1
ATOM 1947 N N . SER A 1 251 ? -31.140 0.217 53.204 1.00 45.69 251 SER A N 1
ATOM 1948 C CA . SER A 1 251 ? -31.003 -0.504 54.480 1.00 45.69 251 SER A CA 1
ATOM 1949 C C . SER A 1 251 ? -29.605 -1.091 54.689 1.00 45.69 251 SER A C 1
ATOM 1951 O O . SER A 1 251 ? -29.454 -2.287 54.928 1.00 45.69 251 SER A O 1
ATOM 1953 N N . ALA A 1 252 ? -28.572 -0.256 54.581 1.00 45.41 252 ALA A N 1
ATOM 1954 C CA . ALA A 1 252 ? -27.214 -0.616 55.006 1.00 45.41 252 ALA A CA 1
ATOM 1955 C C . ALA A 1 252 ? -26.410 0.597 55.514 1.00 45.41 252 ALA A C 1
ATOM 1957 O O . ALA A 1 252 ? -25.200 0.668 55.321 1.00 45.41 252 ALA A O 1
ATOM 1958 N N . LEU A 1 253 ? -27.085 1.574 56.134 1.00 44.69 253 LEU A N 1
ATOM 1959 C CA . LEU A 1 253 ? -26.446 2.746 56.752 1.00 44.69 253 LEU A CA 1
ATOM 1960 C C . LEU A 1 253 ? -26.722 2.897 58.254 1.00 44.69 253 LEU A C 1
ATOM 1962 O O . LEU A 1 253 ? -26.403 3.933 58.824 1.00 44.69 253 LEU A O 1
ATOM 1966 N N . GLU A 1 254 ? -27.233 1.861 58.916 1.00 41.47 254 GLU A N 1
ATOM 1967 C CA . GLU A 1 254 ? -27.277 1.808 60.379 1.00 41.47 254 GLU A CA 1
ATOM 1968 C C . GLU A 1 254 ? -26.951 0.393 60.863 1.00 41.47 254 GLU A C 1
ATOM 1970 O O . GLU A 1 254 ? -27.831 -0.464 60.923 1.00 41.47 254 GLU A O 1
ATOM 1975 N N . GLN A 1 255 ? -25.666 0.157 61.151 1.00 36.72 255 GLN A N 1
ATOM 1976 C CA . GLN A 1 255 ? -25.140 -0.495 62.363 1.00 36.72 255 GLN A CA 1
ATOM 1977 C C . GLN A 1 255 ? -23.612 -0.559 62.326 1.00 36.72 255 GLN A C 1
ATOM 1979 O O . GLN A 1 255 ? -23.057 -0.989 61.291 1.00 36.72 255 GLN A O 1
#